Protein AF-D3ADV3-F1 (afdb_monomer)

InterPro domains:
  IPR018337 Cell wall/choline-binding repeat [PF01473] (190-210)
  IPR018337 Cell wall/choline-binding repeat [PF19127] (141-171)

Sequence (241 aa):
IYTTEQDSAGDEAAVKGRLFEAIEAIPGFGDTGVIVGELKITTFVPASEGTSDRPDGMDGSFAFTLLLSKGNSKGGAGGAGTIRARGYSYIPGGRPSGSNDGEDYGSNAVNPDILHGTWERTETGIWKFRQTGGAYAVSRWGMVDGLWYYFDGEGRMLTGWQYINQQWYYLCTEEDTKTKIGLKEGAMATGWHFDSAYQAWFYLGTDGAMAIGQREIDGKRYYFNPESDGTKGALQKEEIL

Structure (mmCIF, N/CA/C/O backbone):
data_AF-D3ADV3-F1
#
_entry.id   AF-D3ADV3-F1
#
loop_
_atom_site.group_PDB
_atom_site.id
_atom_site.type_symbol
_atom_site.label_atom_id
_atom_site.label_alt_id
_atom_site.label_comp_id
_atom_site.label_asym_id
_atom_site.label_entity_id
_atom_site.label_seq_id
_atom_site.pdbx_PDB_ins_code
_atom_site.Cartn_x
_atom_site.Cartn_y
_atom_site.Cartn_z
_atom_site.occupancy
_atom_site.B_iso_or_equiv
_atom_site.auth_seq_id
_atom_site.auth_comp_id
_atom_site.auth_asym_id
_atom_site.auth_atom_id
_atom_site.pdbx_PDB_model_num
ATOM 1 N N . ILE A 1 1 ? -13.260 1.705 32.635 1.00 57.25 1 ILE A N 1
ATOM 2 C CA . ILE A 1 1 ? -13.231 2.385 31.320 1.00 57.25 1 ILE A CA 1
ATOM 3 C C . ILE A 1 1 ? -13.699 1.347 30.320 1.00 57.25 1 ILE A C 1
ATOM 5 O O . ILE A 1 1 ? -13.116 0.271 30.303 1.00 57.25 1 ILE A O 1
ATOM 9 N N . TYR A 1 2 ? -14.807 1.597 29.625 1.00 74.56 2 TYR A N 1
ATOM 10 C CA . TYR A 1 2 ? -15.338 0.645 28.645 1.00 74.56 2 TYR A CA 1
ATOM 11 C C . TYR A 1 2 ? -14.504 0.720 27.368 1.00 74.56 2 TYR A C 1
ATOM 13 O O . TYR A 1 2 ? -14.065 1.806 26.990 1.00 74.56 2 TYR A O 1
ATOM 21 N N . THR A 1 3 ? -14.273 -0.405 26.701 1.00 74.38 3 THR A N 1
ATOM 22 C CA . THR A 1 3 ? -13.604 -0.398 25.399 1.00 74.38 3 THR A CA 1
ATOM 23 C C . THR A 1 3 ? -14.312 -1.338 24.446 1.00 74.38 3 THR A C 1
ATOM 25 O O . THR A 1 3 ? -14.706 -2.433 24.843 1.00 74.38 3 THR A O 1
ATOM 28 N N . THR A 1 4 ? -14.517 -0.891 23.211 1.00 77.44 4 THR A N 1
ATOM 29 C CA . THR A 1 4 ? -15.208 -1.661 22.176 1.00 77.44 4 THR A CA 1
ATOM 30 C C . THR A 1 4 ? -14.605 -1.379 20.803 1.00 77.44 4 THR A C 1
ATOM 32 O O . THR A 1 4 ? -13.996 -0.331 20.618 1.00 77.44 4 THR A O 1
ATOM 35 N N . GLU A 1 5 ? -14.764 -2.305 19.864 1.00 78.31 5 GLU A N 1
ATOM 36 C CA . GLU A 1 5 ? -14.230 -2.185 18.503 1.00 78.31 5 GLU A CA 1
ATOM 37 C C . GLU A 1 5 ? -15.181 -1.383 17.600 1.00 78.31 5 GLU A C 1
ATOM 39 O O . GLU A 1 5 ? -16.406 -1.491 17.732 1.00 78.31 5 GLU A O 1
ATOM 44 N N . GLN A 1 6 ? -14.623 -0.607 16.666 1.00 74.62 6 GLN A N 1
ATOM 45 C CA . GLN A 1 6 ? -15.352 0.257 15.724 1.00 74.62 6 GLN A CA 1
ATOM 46 C C . GLN A 1 6 ? -16.518 -0.446 15.008 1.00 74.62 6 GLN A C 1
ATOM 48 O O . GLN A 1 6 ? -17.605 0.122 14.919 1.00 74.62 6 GLN A O 1
ATOM 53 N N . ASP A 1 7 ? -16.341 -1.698 14.579 1.00 69.94 7 ASP A N 1
ATOM 54 C CA . ASP A 1 7 ? -17.340 -2.504 13.841 1.00 69.94 7 ASP A CA 1
ATOM 55 C C . ASP A 1 7 ? -18.640 -2.699 14.599 1.00 69.94 7 ASP A C 1
ATOM 57 O O . ASP A 1 7 ? -19.700 -2.955 14.035 1.00 69.94 7 ASP A O 1
ATOM 61 N N . SER A 1 8 ? -18.535 -2.605 15.913 1.00 70.81 8 SER A N 1
ATOM 62 C CA . SER A 1 8 ? -19.630 -2.821 16.827 1.00 70.81 8 SER A CA 1
ATOM 63 C C . SER A 1 8 ? -20.176 -1.538 17.446 1.00 70.81 8 SER A C 1
ATOM 65 O O . SER A 1 8 ? -21.064 -1.598 18.295 1.00 70.81 8 SER A O 1
ATOM 67 N N . ALA A 1 9 ? -19.602 -0.393 17.083 1.00 78.88 9 ALA A N 1
ATOM 68 C CA . ALA A 1 9 ? -19.854 0.906 17.689 1.00 78.88 9 ALA A CA 1
ATOM 69 C C . ALA A 1 9 ? -19.748 2.031 16.646 1.00 78.88 9 ALA A C 1
ATOM 71 O O . ALA A 1 9 ? -19.213 3.104 16.924 1.00 78.88 9 ALA A O 1
ATOM 72 N N . GLY A 1 10 ? -20.256 1.771 15.436 1.00 76.31 10 GLY A N 1
ATOM 73 C CA . GLY A 1 10 ? -20.229 2.723 14.322 1.00 76.31 10 GLY A CA 1
ATOM 74 C C . GLY A 1 10 ? -21.135 3.943 14.520 1.00 76.31 10 GLY A C 1
ATOM 75 O O . GLY A 1 10 ? -20.921 4.972 13.885 1.00 76.31 10 GLY A O 1
ATOM 76 N N . ASP A 1 11 ? -22.114 3.853 15.423 1.00 87.69 11 ASP A N 1
ATOM 77 C CA . ASP A 1 11 ? -23.029 4.937 15.770 1.00 87.69 11 ASP A CA 1
ATOM 78 C C . ASP A 1 11 ? -23.477 4.878 17.246 1.00 87.69 11 ASP A C 1
ATOM 80 O O . ASP A 1 11 ? -23.185 3.932 17.988 1.00 87.69 11 ASP A O 1
ATOM 84 N N . GLU A 1 12 ? -24.202 5.912 17.688 1.00 90.50 12 GLU A N 1
ATOM 85 C CA . GLU A 1 12 ? -24.721 6.005 19.058 1.00 90.50 12 GLU A CA 1
ATOM 86 C C . GLU A 1 12 ? -25.683 4.865 19.422 1.00 90.50 12 GLU A C 1
ATOM 88 O O . GLU A 1 12 ? -25.737 4.453 20.585 1.00 90.50 12 GLU A O 1
ATOM 93 N N . ALA A 1 13 ? -26.453 4.352 18.457 1.00 88.81 13 ALA A N 1
ATOM 94 C CA . ALA A 1 13 ? -27.432 3.299 18.698 1.00 88.81 13 ALA A CA 1
ATOM 95 C C . ALA A 1 13 ? -26.738 1.961 18.984 1.00 88.81 13 ALA A C 1
ATOM 97 O O . ALA A 1 13 ? -27.129 1.257 19.918 1.00 88.81 13 ALA A O 1
ATOM 98 N N . ALA A 1 14 ? -25.666 1.655 18.253 1.00 85.88 14 ALA A N 1
ATOM 99 C CA . ALA A 1 14 ? -24.823 0.486 18.466 1.00 85.88 14 ALA A CA 1
ATOM 100 C C . ALA A 1 14 ? -24.134 0.529 19.841 1.00 85.88 14 ALA A C 1
ATOM 102 O O . ALA A 1 14 ? -24.209 -0.438 20.606 1.00 85.88 14 ALA A O 1
ATOM 103 N N . VAL A 1 15 ? -23.553 1.678 20.218 1.00 89.06 15 VAL A N 1
ATOM 104 C CA . VAL A 1 15 ? -22.964 1.875 21.559 1.00 89.06 15 VAL A CA 1
ATOM 105 C C . VAL A 1 15 ? -24.019 1.704 22.653 1.00 89.06 15 VAL A C 1
ATOM 107 O O . VAL A 1 15 ? -23.774 1.045 23.665 1.00 89.06 15 VAL A O 1
ATOM 110 N N . LYS A 1 16 ? -25.213 2.268 22.453 1.00 90.44 16 LYS A N 1
ATOM 111 C CA . LYS A 1 16 ? -26.332 2.144 23.390 1.00 90.44 16 LYS A CA 1
ATOM 112 C C . LYS A 1 16 ? -26.768 0.689 23.569 1.00 90.44 16 LYS A C 1
ATOM 114 O O . LYS A 1 16 ? -26.916 0.261 24.711 1.00 90.44 16 LYS A O 1
ATOM 119 N N . GLY A 1 17 ? -26.932 -0.066 22.482 1.00 88.38 17 GLY A N 1
ATOM 120 C CA . GLY A 1 17 ? -27.277 -1.492 22.524 1.00 88.38 17 GLY A CA 1
ATOM 121 C C . GLY A 1 17 ? -26.254 -2.311 23.312 1.00 88.38 17 GLY A C 1
ATOM 122 O O . GLY A 1 17 ? -26.619 -3.024 24.242 1.00 88.38 17 GLY A O 1
ATOM 123 N N . ARG A 1 18 ? -24.963 -2.102 23.039 1.00 86.38 18 ARG A N 1
ATOM 124 C CA . ARG A 1 18 ? -23.854 -2.748 23.760 1.00 86.38 18 ARG A CA 1
ATOM 125 C C . ARG A 1 18 ? -23.851 -2.462 25.257 1.00 86.38 18 ARG A C 1
ATOM 127 O O . ARG A 1 18 ? -23.584 -3.355 26.055 1.00 86.38 18 ARG A O 1
ATOM 134 N N . LEU A 1 19 ? -24.124 -1.219 25.653 1.00 88.62 19 LEU A N 1
ATOM 135 C CA . LEU A 1 19 ? -24.207 -0.863 27.070 1.00 88.62 19 LEU A CA 1
ATOM 136 C C . LEU A 1 19 ? -25.375 -1.575 27.759 1.00 88.62 19 LEU A C 1
ATOM 138 O O . LEU A 1 19 ? -25.212 -2.011 28.894 1.00 88.62 19 LEU A O 1
ATOM 142 N N . PHE A 1 20 ? -26.517 -1.733 27.084 1.00 86.88 20 PHE A N 1
ATOM 143 C CA . PHE A 1 20 ? -27.629 -2.526 27.613 1.00 86.88 20 PHE A CA 1
ATOM 144 C C . PHE A 1 20 ? -27.257 -4.000 27.774 1.00 86.88 20 PHE A C 1
ATOM 146 O O . PHE A 1 20 ? -27.420 -4.526 28.872 1.00 86.88 20 PHE A O 1
ATOM 153 N N . GLU A 1 21 ? -26.679 -4.631 26.748 1.00 85.50 21 GLU A N 1
ATOM 154 C CA . GLU A 1 21 ? -26.195 -6.019 26.827 1.00 85.50 21 GLU A CA 1
ATOM 155 C C . GLU A 1 21 ? -25.208 -6.204 27.988 1.00 85.50 21 GLU A C 1
ATOM 157 O O . GLU A 1 21 ? -25.315 -7.150 28.766 1.00 85.50 21 GLU A O 1
ATOM 162 N N . ALA A 1 22 ? -24.271 -5.266 28.154 1.00 85.06 22 ALA A N 1
ATOM 163 C CA . ALA A 1 22 ? -23.294 -5.305 29.234 1.00 85.06 22 ALA A CA 1
ATOM 164 C C . ALA A 1 22 ? -23.941 -5.187 30.622 1.00 85.06 22 ALA A C 1
ATOM 166 O O . ALA A 1 22 ? -23.471 -5.833 31.555 1.00 85.06 22 ALA A O 1
ATOM 167 N N . ILE A 1 23 ? -24.999 -4.381 30.771 1.00 82.62 23 ILE A N 1
ATOM 168 C CA . ILE A 1 23 ? -25.751 -4.241 32.028 1.00 82.62 23 ILE A CA 1
ATOM 169 C C . ILE A 1 23 ? -26.543 -5.518 32.327 1.00 82.62 23 ILE A C 1
ATOM 171 O O . ILE A 1 23 ? -26.513 -6.000 33.458 1.00 82.62 23 ILE A O 1
ATOM 175 N N . GLU A 1 24 ? -27.225 -6.079 31.329 1.00 81.00 24 GLU A N 1
ATOM 176 C CA . GLU A 1 24 ? -28.003 -7.317 31.472 1.00 81.00 24 GLU A CA 1
ATOM 177 C C . GLU A 1 24 ? -27.118 -8.527 31.788 1.00 81.00 24 GLU A C 1
ATOM 179 O O . GLU A 1 24 ? -27.533 -9.424 32.521 1.00 81.00 24 GLU A O 1
ATOM 184 N N . ALA A 1 25 ? -25.874 -8.525 31.306 1.00 83.94 25 ALA A N 1
ATOM 185 C CA . ALA A 1 25 ? -24.892 -9.564 31.589 1.00 83.94 25 ALA A CA 1
ATOM 186 C C . ALA A 1 25 ? -24.296 -9.501 33.009 1.00 83.94 25 ALA A C 1
ATOM 188 O O . ALA A 1 25 ? -23.574 -10.422 33.395 1.00 83.94 25 ALA A O 1
ATOM 189 N N . ILE A 1 26 ? -24.560 -8.449 33.800 1.00 81.06 26 ILE A N 1
ATOM 190 C CA . ILE A 1 26 ? -24.044 -8.341 35.173 1.00 81.06 26 ILE A CA 1
ATOM 191 C C . ILE A 1 26 ? -24.689 -9.440 36.038 1.00 81.06 26 ILE A C 1
ATOM 193 O O . ILE A 1 26 ? -25.908 -9.419 36.251 1.00 81.06 26 ILE A O 1
ATOM 197 N N . PRO A 1 27 ? -23.901 -10.379 36.602 1.00 82.75 27 PRO A N 1
ATOM 198 C CA . PRO A 1 27 ? -24.451 -11.472 37.394 1.00 82.75 27 PRO A CA 1
ATOM 199 C C . PRO A 1 27 ? -25.283 -10.966 38.576 1.00 82.75 27 PRO A C 1
ATOM 201 O O . PRO A 1 27 ? -24.826 -10.142 39.370 1.00 82.75 27 PRO A O 1
ATOM 204 N N . GLY A 1 28 ? -26.512 -11.471 38.692 1.00 77.56 28 GLY A N 1
ATOM 205 C CA . GLY A 1 28 ? -27.443 -11.115 39.763 1.00 77.56 28 GLY A CA 1
ATOM 206 C C . GLY A 1 28 ? -28.107 -9.742 39.618 1.00 77.56 28 GLY A C 1
ATOM 207 O O . GLY A 1 28 ? -28.864 -9.353 40.504 1.00 77.56 28 GLY A O 1
ATOM 208 N N . PHE A 1 29 ? -27.879 -8.997 38.530 1.00 79.19 29 PHE A N 1
ATOM 209 C CA . PHE A 1 29 ? -28.488 -7.677 38.344 1.00 79.19 29 PHE A CA 1
ATOM 210 C C . PHE A 1 29 ? -30.025 -7.746 38.327 1.00 79.19 29 PHE A C 1
ATOM 212 O O . PHE A 1 29 ? -30.678 -7.025 39.086 1.00 79.19 29 PHE A O 1
ATOM 219 N N . GLY A 1 30 ? -30.602 -8.681 37.564 1.00 70.94 30 GLY A N 1
ATOM 220 C CA . GLY A 1 30 ? -32.055 -8.892 37.490 1.00 70.94 30 GLY A CA 1
ATOM 221 C C . GLY A 1 30 ? -32.701 -9.355 38.804 1.00 70.94 30 GLY A C 1
ATOM 222 O O . GLY A 1 30 ? -33.848 -9.012 39.084 1.00 70.94 30 GLY A O 1
ATOM 223 N N . ASP A 1 31 ? -31.946 -10.043 39.662 1.00 76.88 31 ASP A N 1
ATOM 224 C CA . ASP A 1 31 ? -32.455 -10.618 40.916 1.00 76.88 31 ASP A CA 1
ATOM 225 C C . ASP A 1 31 ? -32.556 -9.585 42.054 1.00 76.88 31 ASP A C 1
ATOM 227 O O . ASP A 1 31 ? -33.178 -9.824 43.090 1.00 76.88 31 ASP A O 1
ATOM 231 N N . THR A 1 32 ? -31.962 -8.399 41.880 1.00 73.00 32 THR A N 1
ATOM 232 C CA . THR A 1 32 ? -31.895 -7.361 42.925 1.00 73.00 32 THR A CA 1
ATOM 233 C C . THR A 1 32 ? -33.120 -6.445 42.991 1.00 73.00 32 THR A C 1
ATOM 235 O O . THR A 1 32 ? -33.197 -5.602 43.899 1.00 73.00 32 THR A O 1
ATOM 238 N N . GLY A 1 33 ? -34.065 -6.576 42.052 1.00 81.12 33 GLY A N 1
ATOM 239 C CA . GLY A 1 33 ? -35.215 -5.676 41.898 1.00 81.12 33 GLY A CA 1
ATOM 240 C C . GLY A 1 33 ? -34.840 -4.268 41.413 1.00 81.12 33 GLY A C 1
ATOM 241 O O . GLY A 1 33 ? -35.602 -3.324 41.629 1.00 81.12 33 GLY A O 1
ATOM 242 N N . VAL A 1 34 ? -33.650 -4.112 40.823 1.00 85.12 34 VAL A N 1
ATOM 243 C CA . VAL A 1 34 ? -33.192 -2.876 40.178 1.00 85.12 34 VAL A CA 1
ATOM 244 C C . VAL A 1 34 ? -33.668 -2.868 38.726 1.00 85.12 34 VAL A C 1
ATOM 246 O O . VAL A 1 34 ? -33.481 -3.837 38.000 1.00 85.12 34 VAL A O 1
ATOM 249 N N . ILE A 1 35 ? -34.271 -1.761 38.298 1.00 85.25 35 ILE A N 1
ATOM 250 C CA . ILE A 1 35 ? -34.759 -1.554 36.933 1.00 85.25 35 ILE A CA 1
ATOM 251 C C . ILE A 1 35 ? -33.856 -0.539 36.235 1.00 85.25 35 ILE A C 1
ATOM 253 O O . ILE A 1 35 ? -33.624 0.559 36.760 1.00 85.25 35 ILE A O 1
ATOM 257 N N . VAL A 1 36 ? -33.389 -0.903 35.039 1.00 85.75 36 VAL A N 1
ATOM 258 C CA . VAL A 1 36 ? -32.693 0.001 34.119 1.00 85.75 36 VAL A CA 1
ATOM 259 C C . VAL A 1 36 ? -33.711 0.976 33.539 1.00 85.75 36 VAL A C 1
ATOM 261 O O . VAL A 1 36 ? -34.681 0.578 32.901 1.00 85.75 36 VAL A O 1
ATOM 264 N N . GLY A 1 37 ? -33.518 2.258 33.817 1.00 86.12 37 GLY A N 1
ATOM 265 C CA . GLY A 1 37 ? -34.312 3.338 33.259 1.00 86.12 37 GLY A CA 1
ATOM 266 C C . GLY A 1 37 ? -33.692 3.877 31.974 1.00 86.12 37 GLY A C 1
ATOM 267 O O . GLY A 1 37 ? -33.227 3.145 31.105 1.00 86.12 37 GLY A O 1
ATOM 268 N N . GLU A 1 38 ? -33.693 5.199 31.847 1.00 90.19 38 GLU A N 1
ATOM 269 C CA . GLU A 1 38 ? -33.169 5.865 30.662 1.00 90.19 38 GLU A CA 1
ATOM 270 C C . GLU A 1 38 ? -31.634 5.780 30.594 1.00 90.19 38 GLU A C 1
ATOM 272 O O . GLU A 1 38 ? -30.943 6.204 31.523 1.00 90.19 38 GLU A O 1
ATOM 277 N N . LEU A 1 39 ? -31.114 5.278 29.469 1.00 92.25 39 LEU A N 1
ATOM 278 C CA . LEU A 1 39 ? -29.700 5.360 29.098 1.00 92.25 39 LEU A CA 1
ATOM 279 C C . LEU A 1 39 ? -29.514 6.392 27.975 1.00 92.25 39 LEU A C 1
ATOM 281 O O . LEU A 1 39 ? -30.128 6.272 26.905 1.00 92.25 39 LEU A O 1
ATOM 285 N N . LYS A 1 40 ? -28.660 7.394 28.214 1.00 93.50 40 LYS A N 1
ATOM 286 C CA . LYS A 1 40 ? -28.303 8.446 27.247 1.00 93.50 40 LYS A CA 1
ATOM 287 C C . LYS A 1 40 ? -26.817 8.438 26.957 1.00 93.50 40 LYS A C 1
ATOM 289 O O . LYS A 1 40 ? -26.019 8.516 27.890 1.00 93.50 40 LYS A O 1
ATOM 294 N N . ILE A 1 41 ? -26.474 8.456 25.675 1.00 94.38 41 ILE A N 1
ATOM 295 C CA . ILE A 1 41 ? -25.149 8.859 25.216 1.00 94.38 41 ILE A CA 1
ATOM 296 C C . ILE A 1 41 ? -25.097 10.387 25.295 1.00 94.38 41 ILE A C 1
ATOM 298 O O . ILE A 1 41 ? -25.970 11.072 24.772 1.00 94.38 41 ILE A O 1
ATOM 302 N N . THR A 1 42 ? -24.139 10.922 26.046 1.00 94.62 42 THR A N 1
ATOM 303 C CA . THR A 1 42 ? -23.976 12.369 26.272 1.00 94.62 42 THR A CA 1
ATOM 304 C C . THR A 1 42 ? -22.877 12.965 25.404 1.00 94.62 42 THR A C 1
ATOM 306 O O . THR A 1 42 ? -22.825 14.175 25.202 1.00 94.62 42 THR A O 1
ATOM 309 N N . THR A 1 43 ? -21.968 12.125 24.918 1.00 94.12 43 THR A N 1
ATOM 310 C CA . THR A 1 43 ? -20.916 12.491 23.972 1.00 94.12 43 THR A CA 1
ATOM 311 C C . THR A 1 43 ? -20.630 11.281 23.106 1.00 94.12 43 THR A C 1
ATOM 313 O O . THR A 1 43 ? -20.524 10.176 23.639 1.00 94.12 43 THR A O 1
ATOM 316 N N . PHE A 1 44 ? -20.477 11.501 21.805 1.00 94.56 44 PHE A N 1
ATOM 317 C CA . PHE A 1 44 ? -20.078 10.480 20.852 1.00 94.56 44 PHE A CA 1
ATOM 318 C C . PHE A 1 44 ? -19.114 11.083 19.833 1.00 94.56 44 PHE A C 1
ATOM 320 O O . PHE A 1 44 ? -19.416 12.080 19.181 1.00 94.56 44 PHE A O 1
ATOM 327 N N . VAL A 1 45 ? -17.941 10.473 19.727 1.00 91.81 45 VAL A N 1
ATOM 328 C CA . VAL A 1 45 ? -16.945 10.741 18.696 1.00 91.81 45 VAL A CA 1
ATOM 329 C C . VAL A 1 45 ? -16.685 9.403 18.008 1.00 91.81 45 VAL A C 1
ATOM 331 O O . VAL A 1 45 ? -16.191 8.492 18.679 1.00 91.81 45 VAL A O 1
ATOM 334 N N . PRO A 1 46 ? -17.029 9.242 16.719 1.00 86.94 46 PRO A N 1
ATOM 335 C CA . PRO A 1 46 ? -16.818 7.981 16.023 1.00 86.94 46 PRO A CA 1
ATOM 336 C C . PRO A 1 46 ? -15.324 7.689 15.880 1.00 86.94 46 PRO A C 1
ATOM 338 O O . PRO A 1 46 ? -14.515 8.605 15.718 1.00 86.94 46 PRO A O 1
ATOM 341 N N . ALA A 1 47 ? -14.966 6.406 15.908 1.00 84.88 47 ALA A N 1
ATOM 342 C CA . ALA A 1 47 ? -13.634 5.995 15.493 1.00 84.88 47 ALA A CA 1
ATOM 343 C C . ALA A 1 47 ? -13.503 6.126 13.969 1.00 84.88 47 ALA A C 1
ATOM 345 O O . ALA A 1 47 ? -14.468 5.890 13.236 1.00 84.88 47 ALA A O 1
ATOM 346 N N . SER A 1 48 ? -12.317 6.499 13.495 1.00 79.50 48 SER A N 1
ATOM 347 C CA . SER A 1 48 ? -11.978 6.490 12.069 1.00 79.50 48 SER A CA 1
ATOM 348 C C . SER A 1 48 ? -11.036 5.334 11.792 1.00 79.50 48 SER A C 1
ATOM 350 O O . SER A 1 48 ? -10.052 5.164 12.509 1.00 79.50 48 SER A O 1
ATOM 352 N N . GLU A 1 49 ? -11.344 4.557 10.758 1.00 75.12 49 GLU A N 1
ATOM 353 C CA . GLU A 1 49 ? -10.493 3.449 10.331 1.00 75.12 49 GLU A CA 1
ATOM 354 C C . GLU A 1 49 ? -9.117 3.971 9.907 1.00 75.12 49 GLU A C 1
ATOM 356 O O . GLU A 1 49 ? -8.981 5.110 9.447 1.00 75.12 49 GLU A O 1
ATOM 361 N N . GLY A 1 50 ? -8.097 3.143 10.106 1.00 65.75 50 GLY A N 1
ATOM 362 C CA . GLY A 1 50 ? -6.752 3.424 9.656 1.00 65.75 50 GLY A CA 1
ATOM 363 C C . GLY A 1 50 ? -6.716 3.680 8.161 1.00 65.75 50 GLY A C 1
ATOM 364 O O . GLY A 1 50 ? -7.445 3.076 7.380 1.00 65.75 50 GLY A O 1
ATOM 365 N N . THR A 1 51 ? -5.840 4.585 7.770 1.00 52.94 51 THR A N 1
ATOM 366 C CA . THR A 1 51 ? -5.542 4.910 6.379 1.00 52.94 51 THR A CA 1
ATOM 367 C C . THR A 1 51 ? -4.060 4.666 6.120 1.00 52.94 51 THR A C 1
ATOM 369 O O . THR A 1 51 ? -3.283 4.455 7.053 1.00 52.94 51 THR A O 1
ATOM 372 N N . SER A 1 52 ? -3.631 4.720 4.858 1.00 44.47 52 SER A N 1
ATOM 373 C CA . SER A 1 52 ? -2.210 4.577 4.512 1.00 44.47 52 SER A CA 1
ATOM 374 C C . SER A 1 52 ? -1.314 5.639 5.169 1.00 44.47 52 SER A C 1
ATOM 376 O O . SER A 1 52 ? -0.138 5.392 5.403 1.00 44.47 52 SER A O 1
ATOM 378 N N . ASP A 1 53 ? -1.855 6.823 5.463 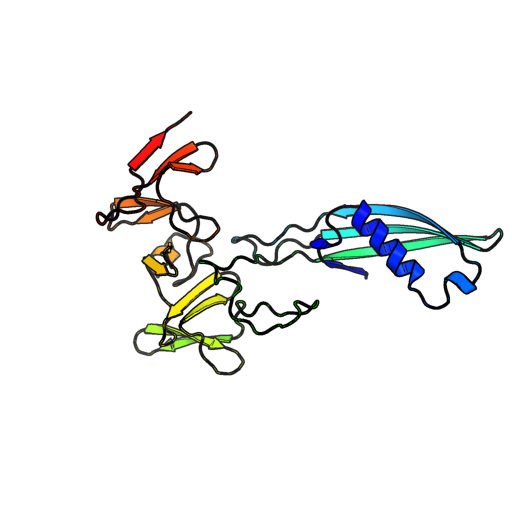1.00 41.69 53 ASP A N 1
ATOM 379 C CA . ASP A 1 53 ? -1.182 7.934 6.147 1.00 41.69 53 ASP A CA 1
ATOM 380 C C . ASP A 1 53 ? -1.379 7.925 7.674 1.00 41.69 53 ASP A C 1
ATOM 382 O O . ASP A 1 53 ? -0.627 8.581 8.398 1.00 41.69 53 ASP A O 1
ATOM 386 N N . ARG A 1 54 ? -2.350 7.155 8.185 1.00 50.62 54 ARG A N 1
ATOM 387 C CA . ARG A 1 54 ? -2.597 6.965 9.620 1.00 50.62 54 ARG A CA 1
ATOM 388 C C . ARG A 1 54 ? -3.001 5.513 9.927 1.00 50.62 54 ARG A C 1
ATOM 390 O O . ARG A 1 54 ? -4.184 5.237 10.123 1.00 50.62 54 ARG A O 1
ATOM 397 N N . PRO A 1 55 ? -2.032 4.586 10.007 1.00 52.41 55 PRO A N 1
ATOM 398 C CA . PRO A 1 55 ? -2.294 3.142 10.004 1.00 52.41 55 PRO A CA 1
ATOM 399 C C . PRO A 1 55 ? -3.058 2.625 11.224 1.00 52.41 55 PRO A C 1
ATOM 401 O O . PRO A 1 55 ? -3.831 1.682 11.092 1.00 52.41 55 PRO A O 1
ATOM 404 N N . ASP A 1 56 ? -2.911 3.272 12.382 1.00 59.62 56 ASP A N 1
ATOM 405 C CA . ASP A 1 56 ? -3.640 2.920 13.612 1.00 59.62 56 ASP A CA 1
ATOM 406 C C . ASP A 1 56 ? -5.068 3.497 13.655 1.00 59.62 56 ASP A C 1
ATOM 408 O O . ASP A 1 56 ? -5.818 3.247 14.595 1.00 59.62 56 ASP A O 1
ATOM 412 N N . GLY A 1 57 ? -5.451 4.310 12.664 1.00 76.19 57 GLY A N 1
ATOM 413 C CA . GLY A 1 57 ? -6.717 5.036 12.669 1.00 76.19 57 GLY A CA 1
ATOM 414 C C . GLY A 1 57 ? -6.810 6.096 13.767 1.00 76.19 57 GLY A C 1
ATOM 415 O O . GLY A 1 57 ? -5.810 6.613 14.285 1.00 76.19 57 GLY A O 1
ATOM 416 N N . MET A 1 58 ? -8.039 6.497 14.076 1.00 81.12 58 MET A N 1
ATOM 417 C CA . MET A 1 58 ? -8.367 7.386 15.190 1.00 81.12 58 MET A CA 1
ATOM 418 C C . MET A 1 58 ? -9.373 6.722 16.101 1.00 81.12 58 MET A C 1
ATOM 420 O O . MET A 1 58 ? -10.529 6.567 15.711 1.00 81.12 58 MET A O 1
ATOM 424 N N . ASP A 1 59 ? -8.957 6.408 17.324 1.00 87.19 59 ASP A N 1
ATOM 425 C CA . ASP A 1 59 ? -9.883 5.970 18.357 1.00 87.19 59 ASP A CA 1
ATOM 426 C C . ASP A 1 59 ? -10.996 7.002 18.563 1.00 87.19 59 ASP A C 1
ATOM 428 O O . ASP A 1 59 ? -10.767 8.209 18.692 1.00 87.19 59 ASP A O 1
ATOM 432 N N . GLY A 1 60 ? -12.218 6.492 18.612 1.00 89.06 60 GLY A N 1
ATOM 433 C CA . GLY A 1 60 ? -13.397 7.229 19.010 1.00 89.06 60 GLY A CA 1
ATOM 434 C C . GLY A 1 60 ? -13.570 7.221 20.525 1.00 89.06 60 GLY A C 1
ATOM 435 O O . GLY A 1 60 ? -12.871 6.538 21.280 1.00 89.06 60 GLY A O 1
ATOM 436 N N . SER A 1 61 ? -14.562 7.960 20.997 1.00 93.62 61 SER A N 1
ATOM 437 C CA . SER A 1 61 ? -14.908 7.995 22.414 1.00 93.62 61 SER A CA 1
ATOM 438 C C . SER A 1 61 ? -16.399 8.185 22.612 1.00 93.62 61 SER A C 1
ATOM 440 O O . SER A 1 61 ? -17.096 8.745 21.767 1.00 93.62 61 SER A O 1
ATOM 442 N N . PHE A 1 62 ? -16.893 7.733 23.757 1.00 93.94 62 PHE A N 1
ATOM 443 C CA . PHE A 1 62 ? -18.254 8.021 24.172 1.00 93.94 62 PHE A CA 1
ATOM 444 C C . PHE A 1 62 ? -18.340 8.254 25.677 1.00 93.94 62 PHE A C 1
ATOM 446 O O . PHE A 1 62 ? -17.543 7.737 26.464 1.00 93.94 62 PHE A O 1
ATOM 453 N N . ALA A 1 63 ? -19.355 9.009 26.080 1.00 93.81 63 ALA A N 1
ATOM 454 C CA . ALA A 1 63 ? -19.763 9.166 27.468 1.00 93.81 63 ALA A CA 1
ATOM 455 C C . ALA A 1 63 ? -21.261 8.898 27.589 1.00 93.81 63 ALA A C 1
ATOM 457 O O . ALA A 1 63 ? -22.021 9.163 26.655 1.00 93.81 63 ALA A O 1
ATOM 458 N N . PHE A 1 64 ? -21.689 8.366 28.731 1.00 94.25 64 PHE A N 1
ATOM 459 C CA . PHE A 1 64 ? -23.087 8.033 28.955 1.00 94.25 64 PHE A CA 1
ATOM 460 C C . PHE A 1 64 ? -23.541 8.282 30.390 1.00 94.25 64 PHE A C 1
ATOM 462 O O . PHE A 1 64 ? -22.755 8.291 31.342 1.00 94.25 64 PHE A O 1
ATOM 469 N N . THR A 1 65 ? -24.855 8.423 30.527 1.00 94.31 65 THR A N 1
ATOM 470 C CA . THR A 1 65 ? -25.575 8.425 31.800 1.00 94.31 65 THR A CA 1
ATOM 471 C C . THR A 1 65 ? -26.647 7.350 31.785 1.00 94.31 65 THR A C 1
ATOM 473 O O . THR A 1 65 ? -27.198 7.013 30.735 1.00 94.31 65 THR A O 1
ATOM 476 N N . LEU A 1 66 ? -26.930 6.813 32.963 1.00 91.69 66 LEU A N 1
ATOM 477 C CA . LEU A 1 66 ? -27.906 5.769 33.187 1.00 91.69 66 LEU A CA 1
ATOM 478 C C . LEU A 1 66 ? -28.733 6.095 34.423 1.00 91.69 66 LEU A C 1
ATOM 480 O O . LEU A 1 66 ? -28.186 6.337 35.498 1.00 91.69 66 LEU A O 1
ATOM 484 N N . LEU A 1 67 ? -30.051 6.050 34.284 1.00 91.75 67 LEU A N 1
ATOM 485 C CA . LEU A 1 67 ? -30.968 6.102 35.413 1.00 91.75 67 LEU A CA 1
ATOM 486 C C . LEU A 1 67 ? -31.312 4.690 35.877 1.00 91.75 67 LEU A C 1
ATOM 488 O O . LEU A 1 67 ? -31.595 3.810 35.072 1.00 91.75 67 LEU A O 1
ATOM 492 N N . LEU A 1 68 ? -31.323 4.495 37.189 1.00 88.75 68 LEU A N 1
ATOM 493 C CA . LEU A 1 68 ? -31.679 3.248 37.851 1.00 88.75 68 LEU A CA 1
ATOM 494 C C . LEU A 1 68 ? -32.806 3.505 38.845 1.00 88.75 68 LEU A C 1
ATOM 496 O O . LEU A 1 68 ? -32.903 4.581 39.444 1.00 88.75 68 LEU A O 1
ATOM 500 N N . SER A 1 69 ? -33.647 2.501 39.063 1.00 88.88 69 SER A N 1
ATOM 501 C CA . SER A 1 69 ? -34.667 2.556 40.110 1.00 88.88 69 SER A CA 1
ATOM 502 C C . SER A 1 69 ? -34.788 1.238 40.860 1.00 88.88 69 SER A C 1
ATOM 504 O O . SER A 1 69 ? -34.536 0.177 40.301 1.00 88.88 69 SER A O 1
ATOM 506 N N . LYS A 1 70 ? -35.159 1.309 42.139 1.00 88.94 70 LYS A N 1
ATOM 507 C CA . LYS A 1 70 ? -35.482 0.153 42.983 1.00 88.94 70 LYS A CA 1
ATOM 508 C C . LYS A 1 70 ? -36.625 0.544 43.911 1.00 88.94 70 LYS A C 1
ATOM 510 O O . LYS A 1 70 ? -36.442 1.342 44.831 1.00 88.94 70 LYS A O 1
ATOM 515 N N . GLY A 1 71 ? -37.823 0.030 43.639 1.00 86.81 71 GLY A N 1
ATOM 516 C CA . GLY A 1 71 ? -39.044 0.538 44.272 1.00 86.81 71 GLY A CA 1
ATOM 517 C C . GLY A 1 71 ? -39.207 2.046 44.026 1.00 86.81 71 GLY A C 1
ATOM 518 O O . GLY A 1 71 ? -39.122 2.499 42.888 1.00 86.81 71 GLY A O 1
ATOM 519 N N . ASN A 1 72 ? -39.386 2.832 45.093 1.00 88.50 72 ASN A N 1
ATOM 520 C CA . ASN A 1 72 ? -39.532 4.295 45.005 1.00 88.50 72 ASN A CA 1
ATOM 521 C C . ASN A 1 72 ? -38.199 5.065 44.973 1.00 88.50 72 ASN A C 1
ATOM 523 O O . ASN A 1 72 ? -38.202 6.290 44.836 1.00 88.50 72 ASN A O 1
ATOM 527 N N . SER A 1 73 ? -37.058 4.386 45.109 1.00 88.31 73 SER A N 1
ATOM 528 C CA . SER A 1 73 ? -35.741 5.025 45.080 1.00 88.31 73 SER A CA 1
ATOM 529 C C . SER A 1 73 ? -35.221 5.133 43.648 1.00 88.31 73 SER A C 1
ATOM 531 O O . SER A 1 73 ? -35.270 4.163 42.891 1.00 88.31 73 SER A O 1
ATOM 533 N N . LYS A 1 74 ? -34.686 6.306 43.292 1.00 89.62 74 LYS A N 1
ATOM 534 C CA . LYS A 1 74 ? -34.012 6.567 42.012 1.00 89.62 74 LYS A CA 1
ATOM 535 C C . LYS A 1 74 ? -32.534 6.855 42.251 1.00 89.62 74 LYS A C 1
ATOM 537 O O . LYS A 1 74 ? -32.188 7.534 43.215 1.00 89.62 74 LYS A O 1
ATOM 542 N N . GLY A 1 75 ? -31.686 6.359 41.362 1.00 86.88 75 GLY A N 1
ATOM 543 C CA . GLY A 1 75 ? -30.249 6.604 41.350 1.00 86.88 75 GLY A CA 1
ATOM 544 C C . GLY A 1 75 ? -29.754 6.834 39.928 1.00 86.88 75 GLY A C 1
ATOM 545 O O . GLY A 1 75 ? -30.447 6.514 38.964 1.00 86.88 75 GLY A O 1
ATOM 546 N N . GLY A 1 76 ? -28.564 7.411 39.800 1.00 87.94 76 GLY A N 1
ATOM 547 C CA . GLY A 1 76 ? -27.905 7.620 38.517 1.00 87.94 76 GLY A CA 1
ATOM 548 C C . GLY A 1 76 ? -26.509 7.016 38.528 1.00 87.94 76 GLY A C 1
ATOM 549 O O . GLY A 1 76 ? -25.821 7.059 39.546 1.00 87.94 76 GLY A O 1
ATOM 550 N N . ALA A 1 77 ? -26.099 6.473 37.393 1.00 85.94 77 ALA A N 1
ATOM 551 C CA . ALA A 1 77 ? -24.732 6.072 37.110 1.00 85.94 77 ALA A CA 1
ATOM 552 C C . ALA A 1 77 ? -24.278 6.731 35.805 1.00 85.94 77 ALA A C 1
ATOM 554 O O . ALA A 1 77 ? -25.089 7.182 34.997 1.00 85.94 77 ALA A O 1
ATOM 555 N N . GLY A 1 78 ? -22.973 6.797 35.593 1.00 89.06 78 GLY A N 1
ATOM 556 C CA . GLY A 1 78 ? -22.407 7.302 34.353 1.00 89.06 78 GLY A CA 1
ATOM 557 C C . GLY A 1 78 ? -21.025 6.727 34.125 1.00 89.06 78 GLY A C 1
ATOM 558 O O . GLY A 1 78 ? -20.393 6.202 35.045 1.00 89.06 78 GLY A O 1
ATOM 559 N N . GLY A 1 79 ? -20.570 6.810 32.886 1.00 90.56 79 GLY A N 1
ATOM 560 C CA . GLY A 1 79 ? -19.280 6.276 32.495 1.00 90.56 79 GLY A CA 1
ATOM 561 C C . GLY A 1 79 ? -18.811 6.835 31.166 1.00 90.56 79 GLY A C 1
ATOM 562 O O . GLY A 1 79 ? -19.553 7.498 30.444 1.00 90.56 79 GLY A O 1
ATOM 563 N N . ALA A 1 80 ? -17.556 6.541 30.858 1.00 91.81 80 ALA A N 1
ATOM 564 C CA . ALA A 1 80 ? -16.951 6.835 29.573 1.00 91.81 80 ALA A CA 1
ATOM 565 C C . ALA A 1 80 ? -16.248 5.590 29.028 1.00 91.81 80 ALA A C 1
ATOM 567 O O . ALA A 1 80 ? -15.845 4.689 29.785 1.00 91.81 80 ALA A O 1
ATOM 568 N N . GLY A 1 81 ? -16.108 5.557 27.710 1.00 89.19 81 GLY A N 1
ATOM 569 C CA . GLY A 1 81 ? -15.430 4.493 27.000 1.00 89.19 81 GLY A CA 1
ATOM 570 C C . GLY A 1 81 ? -14.734 4.965 25.734 1.00 89.19 81 GLY A C 1
ATOM 571 O O . GLY A 1 81 ? -14.960 6.070 25.238 1.00 89.19 81 GLY A O 1
ATOM 572 N N . THR A 1 82 ? -13.874 4.088 25.240 1.00 87.19 82 THR A N 1
ATOM 573 C CA . THR A 1 82 ? -13.099 4.256 24.012 1.00 87.19 82 THR A CA 1
ATOM 574 C C . THR A 1 82 ? -13.650 3.316 22.947 1.00 87.19 82 THR A C 1
ATOM 576 O O . THR A 1 82 ? -13.981 2.164 23.246 1.00 87.19 82 THR A O 1
ATOM 579 N N . ILE A 1 83 ? -13.741 3.804 21.714 1.00 86.19 83 ILE A N 1
ATOM 580 C CA . ILE A 1 83 ? -14.044 2.998 20.532 1.00 86.19 83 ILE A CA 1
ATOM 581 C C . ILE A 1 83 ? -12.718 2.813 19.806 1.00 86.19 83 ILE A C 1
ATOM 583 O O . ILE A 1 83 ? -12.181 3.783 19.280 1.00 86.19 83 ILE A O 1
ATOM 587 N N . ARG A 1 84 ? -12.165 1.604 19.821 1.00 80.50 84 ARG A N 1
ATOM 588 C CA . ARG A 1 84 ? -10.904 1.316 19.143 1.00 80.50 84 ARG A CA 1
ATOM 589 C C . ARG A 1 84 ? -11.105 1.375 17.642 1.00 80.50 84 ARG A C 1
ATOM 591 O O . ARG A 1 84 ? -12.016 0.727 17.121 1.00 80.50 84 ARG A O 1
ATOM 598 N N . ALA A 1 85 ? -10.282 2.174 16.974 1.00 72.62 85 ALA A N 1
ATOM 599 C CA . ALA A 1 85 ? -10.239 2.192 15.526 1.00 72.62 85 ALA A CA 1
ATOM 600 C C . ALA A 1 85 ? -9.761 0.845 14.992 1.00 72.62 85 ALA A C 1
ATOM 602 O O . ALA A 1 85 ? -8.861 0.215 15.553 1.00 72.62 85 ALA A O 1
ATOM 603 N N . ARG A 1 86 ? -10.328 0.431 13.859 1.00 70.19 86 ARG A N 1
ATOM 604 C CA . ARG A 1 86 ? -9.671 -0.586 13.047 1.00 70.19 86 ARG A CA 1
ATOM 605 C C . ARG A 1 86 ? -8.381 -0.005 12.493 1.00 70.19 86 ARG A C 1
ATOM 607 O O . ARG A 1 86 ? -8.397 1.079 11.915 1.00 70.19 86 ARG A O 1
ATOM 614 N N . GLY A 1 87 ? -7.285 -0.742 12.634 1.00 55.44 87 GLY A N 1
ATOM 615 C CA . GLY A 1 87 ? -6.073 -0.449 11.879 1.00 55.44 87 GLY A CA 1
ATOM 616 C C . GLY A 1 87 ? -6.309 -0.662 10.383 1.00 55.44 87 GLY A C 1
ATOM 617 O O . GLY A 1 87 ? -7.167 -1.456 9.992 1.00 55.44 87 GLY A O 1
ATOM 618 N N . TYR A 1 88 ? -5.550 0.038 9.546 1.00 46.88 88 TYR A N 1
ATOM 619 C CA . TYR A 1 88 ? -5.624 -0.090 8.094 1.00 46.88 88 TYR A CA 1
ATOM 620 C C . TYR A 1 88 ? -5.359 -1.549 7.688 1.00 46.88 88 TYR A C 1
ATOM 622 O O . TYR A 1 88 ? -4.243 -2.051 7.825 1.00 46.88 88 TYR A O 1
ATOM 630 N N . SER A 1 89 ? -6.394 -2.250 7.218 1.00 48.75 89 SER A N 1
ATOM 631 C CA . SER A 1 89 ? -6.314 -3.659 6.825 1.00 48.75 89 SER A CA 1
ATOM 632 C C . SER A 1 89 ? -6.478 -3.776 5.318 1.00 48.75 89 SER A C 1
ATOM 634 O O . SER A 1 89 ? -7.570 -4.011 4.802 1.00 48.75 89 SER A O 1
ATOM 636 N N . TYR A 1 90 ? -5.382 -3.581 4.590 1.00 51.19 90 TYR A N 1
ATOM 637 C CA . TYR A 1 90 ? -5.357 -3.865 3.163 1.00 51.19 90 TYR A CA 1
ATOM 638 C C . TYR A 1 90 ? -4.081 -4.601 2.767 1.00 51.19 90 TYR A C 1
ATOM 640 O O . TYR A 1 90 ? -2.986 -4.111 3.014 1.00 51.19 90 TYR A O 1
ATOM 648 N N . ILE A 1 91 ? -4.246 -5.771 2.139 1.00 50.19 91 ILE A N 1
ATOM 649 C CA . ILE A 1 91 ? -3.169 -6.609 1.602 1.00 50.19 91 ILE A CA 1
ATOM 650 C C . ILE A 1 91 ? -2.956 -6.225 0.133 1.00 50.19 91 ILE A C 1
ATOM 652 O O . ILE A 1 91 ? -3.833 -6.517 -0.690 1.00 50.19 91 ILE A O 1
ATOM 656 N N . PRO A 1 92 ? -1.804 -5.648 -0.248 1.00 50.91 92 PRO A N 1
ATOM 657 C CA . PRO A 1 92 ? -1.504 -5.411 -1.653 1.00 50.91 92 PRO A CA 1
ATOM 658 C C . PRO A 1 92 ? -1.492 -6.734 -2.437 1.00 50.91 92 PRO A C 1
ATOM 660 O O . PRO A 1 92 ? -0.753 -7.671 -2.136 1.00 50.91 92 PRO A O 1
ATOM 663 N N . GLY A 1 93 ? -2.361 -6.850 -3.441 1.00 45.31 93 GLY A N 1
ATOM 664 C CA . GLY A 1 93 ? -2.379 -7.986 -4.366 1.00 45.31 93 GLY A CA 1
ATOM 665 C C . GLY A 1 93 ? -3.014 -9.267 -3.832 1.00 45.31 93 GLY A C 1
ATOM 666 O O . GLY A 1 93 ? -2.567 -10.337 -4.235 1.00 45.31 93 GLY A O 1
ATOM 667 N N . GLY A 1 94 ? -4.008 -9.156 -2.941 1.00 41.34 94 GLY A N 1
ATOM 668 C CA . GLY A 1 94 ? -4.958 -10.201 -2.532 1.00 41.34 94 GLY A CA 1
ATOM 669 C C . GLY A 1 94 ? -4.537 -11.655 -2.784 1.00 41.34 94 GLY A C 1
ATOM 670 O O . GLY A 1 94 ? -4.707 -12.186 -3.883 1.00 41.34 94 GLY A O 1
ATOM 671 N N . ARG A 1 95 ? -4.089 -12.357 -1.736 1.00 38.84 95 ARG A N 1
ATOM 672 C CA . ARG A 1 95 ? -4.230 -13.819 -1.721 1.00 38.84 95 ARG A CA 1
ATOM 673 C C . ARG A 1 95 ? -5.727 -14.136 -1.847 1.00 38.84 95 ARG A C 1
ATOM 675 O O . ARG A 1 95 ? -6.511 -13.552 -1.097 1.00 38.84 95 ARG A O 1
ATOM 682 N N . PRO A 1 96 ? -6.152 -15.074 -2.709 1.00 31.89 96 PRO A N 1
ATOM 683 C CA . PRO A 1 96 ? -7.436 -15.713 -2.493 1.00 31.89 96 PRO A CA 1
ATOM 684 C C . PRO A 1 96 ? -7.375 -16.330 -1.095 1.00 31.89 96 PRO A C 1
ATOM 686 O O . PRO A 1 96 ? -6.463 -17.111 -0.809 1.00 31.89 96 PRO A O 1
ATOM 689 N N . SER A 1 97 ? -8.315 -15.969 -0.223 1.00 35.72 97 SER A N 1
ATOM 690 C CA . SER A 1 97 ? -8.645 -16.808 0.926 1.00 35.72 97 SER A CA 1
ATOM 691 C C . SER A 1 97 ? -9.027 -18.176 0.357 1.00 35.72 97 SER A C 1
ATOM 693 O O . SER A 1 97 ? -10.067 -18.331 -0.279 1.00 35.72 97 SER A O 1
ATOM 695 N N . GLY A 1 98 ? -8.080 -19.108 0.390 1.00 32.12 98 GLY A N 1
ATOM 696 C CA . GLY A 1 98 ? -8.112 -20.270 -0.491 1.00 32.12 98 GLY A CA 1
ATOM 697 C C . GLY A 1 98 ? -6.894 -21.173 -0.356 1.00 32.12 98 GLY A C 1
ATOM 698 O O . GLY A 1 98 ? -6.472 -21.786 -1.330 1.00 32.12 98 GLY A O 1
ATOM 699 N N . SER A 1 99 ? -6.329 -21.279 0.842 1.00 29.34 99 SER A N 1
ATOM 700 C CA . SER A 1 99 ? -5.708 -22.526 1.279 1.00 29.34 99 SER A CA 1
ATOM 701 C C . SER A 1 99 ? -6.412 -22.906 2.568 1.00 29.34 99 SER A C 1
ATOM 703 O O . SER A 1 99 ? -6.239 -22.242 3.584 1.00 29.34 99 SER A O 1
ATOM 705 N N . ASN A 1 100 ? -7.297 -23.894 2.447 1.00 40.81 100 ASN A N 1
ATOM 706 C CA . ASN A 1 100 ? -8.039 -24.508 3.536 1.00 40.81 100 ASN A CA 1
ATOM 707 C C . ASN A 1 100 ? -7.097 -24.868 4.684 1.00 40.81 100 ASN A C 1
ATOM 709 O O . ASN A 1 100 ? -6.448 -25.899 4.603 1.00 40.81 100 ASN A O 1
ATOM 713 N N . ASP A 1 101 ? -7.094 -24.066 5.737 1.00 35.19 101 ASP A N 1
ATOM 714 C CA . ASP A 1 101 ? -6.889 -24.519 7.104 1.00 35.19 101 ASP A CA 1
ATOM 715 C C . ASP A 1 101 ? -7.872 -23.691 7.930 1.00 35.19 101 ASP A C 1
ATOM 717 O O . ASP A 1 101 ? -7.726 -22.481 8.086 1.00 35.19 101 ASP A O 1
ATOM 721 N N . GLY A 1 102 ? -8.990 -24.328 8.282 1.00 36.53 102 GLY A N 1
ATOM 722 C CA . GLY A 1 102 ? -10.131 -23.697 8.928 1.00 36.53 102 GLY A CA 1
ATOM 723 C C . GLY A 1 102 ? -9.795 -23.210 10.329 1.00 36.53 102 GLY A C 1
ATOM 724 O O . GLY A 1 102 ? -10.089 -23.898 11.302 1.00 36.53 102 GLY A O 1
ATOM 725 N N . GLU A 1 103 ? -9.235 -22.012 10.424 1.00 36.59 103 GLU A N 1
ATOM 726 C CA . GLU A 1 103 ? -9.102 -21.298 11.683 1.00 36.59 103 GLU A CA 1
ATOM 727 C C . GLU A 1 103 ? -10.097 -20.143 11.705 1.00 36.59 103 GLU A C 1
ATOM 729 O O . GLU A 1 103 ? -9.974 -19.129 11.021 1.00 36.59 103 GLU A O 1
ATOM 734 N N . ASP A 1 104 ? -11.155 -20.407 12.465 1.00 34.06 104 ASP A N 1
ATOM 735 C CA . ASP A 1 104 ? -12.045 -19.461 13.118 1.00 34.06 104 ASP A CA 1
ATOM 736 C C . ASP A 1 104 ? -11.372 -18.089 13.310 1.00 34.06 104 ASP A C 1
ATOM 738 O O . ASP A 1 104 ? -10.443 -17.951 14.110 1.00 34.06 104 ASP A O 1
ATOM 742 N N . TYR A 1 105 ? -11.830 -17.063 12.580 1.00 38.69 105 TYR A N 1
ATOM 743 C CA . TYR A 1 105 ? -11.442 -15.667 12.818 1.00 38.69 105 TYR A CA 1
ATOM 744 C C . TYR A 1 105 ? -12.135 -15.168 14.095 1.00 38.69 105 TYR A C 1
ATOM 746 O O . TYR A 1 105 ? -12.965 -14.259 14.087 1.00 38.69 105 TYR A O 1
ATOM 754 N N . GLY A 1 106 ? -11.801 -15.818 15.207 1.00 31.58 106 GLY A N 1
ATOM 755 C CA . GLY A 1 106 ? -12.145 -15.421 16.553 1.00 31.58 106 GLY A CA 1
ATOM 756 C C . GLY A 1 106 ? -11.394 -14.148 16.931 1.00 31.58 106 GLY A C 1
ATOM 757 O O . GLY A 1 106 ? -10.249 -13.908 16.545 1.00 31.58 106 GLY A O 1
ATOM 758 N N . SER A 1 107 ? -12.071 -13.315 17.706 1.00 39.78 107 SER A N 1
ATOM 759 C CA . SER A 1 107 ? -11.634 -12.031 18.245 1.00 39.78 107 SER A CA 1
ATOM 760 C C . SER A 1 107 ? -10.340 -12.119 19.078 1.00 39.78 107 SER A C 1
ATOM 762 O O . SER A 1 107 ? -10.407 -12.175 20.302 1.00 39.78 107 SER A O 1
ATOM 764 N N . ASN A 1 108 ? -9.177 -12.187 18.421 1.00 40.25 108 ASN A N 1
ATOM 765 C CA . ASN A 1 108 ? -7.843 -11.747 18.884 1.00 40.25 108 ASN A CA 1
ATOM 766 C C . ASN A 1 108 ? -6.720 -12.032 17.855 1.00 40.25 108 ASN A C 1
ATOM 768 O O . ASN A 1 108 ? -5.543 -12.071 18.217 1.00 40.25 108 ASN A O 1
ATOM 772 N N . ALA A 1 109 ? -7.051 -12.273 16.581 1.00 39.19 109 ALA A N 1
ATOM 773 C CA . ALA A 1 109 ? -6.059 -12.596 15.561 1.00 39.19 109 ALA A CA 1
ATOM 774 C C . ALA A 1 109 ? -5.112 -11.407 15.317 1.00 39.19 109 ALA A C 1
ATOM 776 O O . ALA A 1 109 ? -5.507 -10.375 14.774 1.00 39.19 109 ALA A O 1
ATOM 777 N N . VAL A 1 110 ? -3.847 -11.555 15.720 1.00 52.50 110 VAL A N 1
ATOM 778 C CA . VAL A 1 110 ? -2.766 -10.648 15.320 1.00 52.50 110 VAL A CA 1
ATOM 779 C C . VAL A 1 110 ? -2.661 -10.736 13.800 1.00 52.50 110 VAL A C 1
ATOM 781 O O . VAL A 1 110 ? -2.456 -11.828 13.273 1.00 52.50 110 VAL A O 1
ATOM 784 N N . ASN A 1 111 ? -2.836 -9.616 13.094 1.00 63.47 111 ASN A N 1
ATOM 785 C CA . ASN A 1 111 ? -2.713 -9.592 11.640 1.00 63.47 111 ASN A CA 1
ATOM 786 C C . ASN A 1 111 ? -1.304 -10.097 11.259 1.00 63.47 111 ASN A C 1
ATOM 788 O O . ASN A 1 111 ? -0.323 -9.426 11.588 1.00 63.47 111 ASN A O 1
ATOM 792 N N . PRO A 1 112 ? -1.178 -11.259 10.589 1.00 67.44 112 PRO A N 1
ATOM 793 C CA . PRO A 1 112 ? 0.116 -11.886 10.336 1.00 67.44 112 PRO A CA 1
ATOM 794 C C . PRO A 1 112 ? 1.000 -11.060 9.401 1.00 67.44 112 PRO A C 1
ATOM 796 O O . PRO A 1 112 ? 2.204 -11.318 9.316 1.00 67.44 112 PRO A O 1
ATOM 799 N N . ASP A 1 113 ? 0.427 -10.097 8.679 1.00 79.06 113 ASP A N 1
ATOM 800 C CA . ASP A 1 113 ? 1.151 -9.178 7.809 1.00 79.06 113 ASP A CA 1
ATOM 801 C C . ASP A 1 113 ? 1.791 -8.016 8.562 1.00 79.06 113 ASP A C 1
ATOM 803 O O . ASP A 1 113 ? 2.716 -7.411 8.030 1.00 79.06 113 ASP A O 1
ATOM 807 N N . ILE A 1 114 ? 1.402 -7.757 9.813 1.00 82.12 114 ILE A N 1
ATOM 808 C CA . ILE A 1 114 ? 2.128 -6.836 10.689 1.00 82.12 114 ILE A CA 1
ATOM 809 C C . ILE A 1 114 ? 3.370 -7.552 11.200 1.00 82.12 114 ILE A C 1
ATOM 811 O O . ILE A 1 114 ? 3.294 -8.500 11.984 1.00 82.12 114 ILE A O 1
ATOM 815 N N . LEU A 1 115 ? 4.535 -7.100 10.747 1.00 85.31 115 LEU A N 1
ATOM 816 C CA . LEU A 1 115 ? 5.794 -7.712 11.125 1.00 85.31 115 LEU A CA 1
ATOM 817 C C . LEU A 1 115 ? 6.407 -6.960 12.302 1.00 85.31 115 LEU A C 1
ATOM 819 O O . LEU A 1 115 ? 6.729 -5.775 12.223 1.00 85.31 115 LEU A O 1
ATOM 823 N N . HIS A 1 116 ? 6.648 -7.696 13.379 1.00 86.44 116 HIS A N 1
ATOM 824 C CA . HIS A 1 116 ? 7.442 -7.233 14.510 1.00 86.44 116 HIS A CA 1
ATOM 825 C C . HIS A 1 116 ? 8.847 -7.809 14.403 1.00 86.44 116 HIS A C 1
ATOM 827 O O . HIS A 1 116 ? 9.014 -9.012 14.186 1.00 86.44 116 HIS A O 1
ATOM 833 N N . GLY A 1 117 ? 9.862 -6.961 14.535 1.00 92.00 117 GLY A N 1
ATOM 834 C CA . GLY A 1 117 ? 11.235 -7.373 14.294 1.00 92.00 117 GLY A CA 1
ATOM 835 C C . GLY A 1 117 ? 12.182 -6.207 14.074 1.00 92.00 117 GLY A C 1
ATOM 836 O O . GLY A 1 117 ? 11.904 -5.073 14.459 1.00 92.00 117 GLY A O 1
ATOM 837 N N . THR A 1 118 ? 13.314 -6.509 13.452 1.00 97.06 118 THR A N 1
ATOM 838 C CA . THR A 1 118 ? 14.382 -5.555 13.174 1.00 97.06 118 THR A CA 1
ATOM 839 C C . THR A 1 118 ? 14.792 -5.615 11.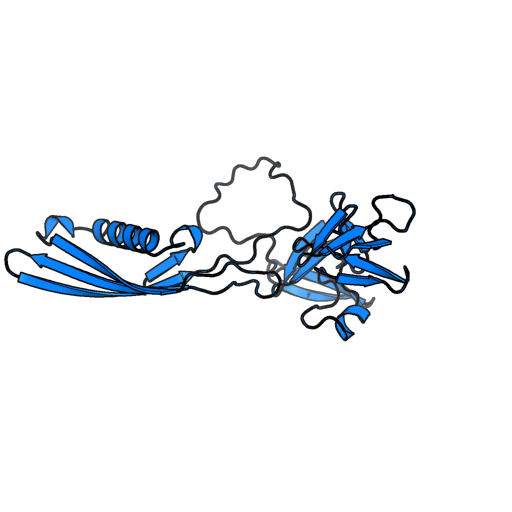712 1.00 97.06 118 THR A C 1
ATOM 841 O O . THR A 1 118 ? 14.955 -6.691 11.131 1.00 97.06 118 THR A O 1
ATOM 844 N N . TRP A 1 119 ? 15.012 -4.441 11.131 1.00 97.81 119 TRP A N 1
ATOM 845 C CA . TRP A 1 119 ? 15.690 -4.313 9.849 1.00 97.81 119 TRP A CA 1
ATOM 846 C C . TRP A 1 119 ? 17.170 -4.659 10.002 1.00 97.81 119 TRP A C 1
ATOM 848 O O . TRP A 1 119 ? 17.847 -4.139 10.888 1.00 97.81 119 TRP A O 1
ATOM 858 N N . GLU A 1 120 ? 17.678 -5.508 9.117 1.00 97.88 120 GLU A N 1
ATOM 859 C CA . GLU A 1 120 ? 19.092 -5.859 9.026 1.00 97.88 120 GLU A CA 1
ATOM 860 C C . GLU A 1 120 ? 19.591 -5.553 7.613 1.00 97.88 120 GLU A C 1
ATOM 862 O O . GLU A 1 120 ? 18.959 -5.931 6.622 1.00 97.88 120 GLU A O 1
ATOM 867 N N . ARG A 1 121 ? 20.728 -4.857 7.511 1.00 96.62 121 ARG A N 1
ATOM 868 C CA . ARG A 1 121 ? 21.371 -4.550 6.230 1.00 96.62 121 ARG A CA 1
ATOM 869 C C . ARG A 1 121 ? 22.618 -5.404 6.077 1.00 96.62 121 ARG A C 1
ATOM 871 O O . ARG A 1 121 ? 23.507 -5.370 6.923 1.00 96.62 121 ARG A O 1
ATOM 878 N N . THR A 1 122 ? 22.674 -6.168 4.996 1.00 94.25 122 THR A N 1
ATOM 879 C CA . THR A 1 122 ? 23.862 -6.947 4.622 1.00 94.25 122 THR A CA 1
ATOM 880 C C . THR A 1 122 ? 25.024 -6.030 4.227 1.00 94.25 122 THR A C 1
ATOM 882 O O . THR A 1 122 ? 24.813 -4.868 3.874 1.00 94.25 122 THR A O 1
ATOM 885 N N . GLU A 1 123 ? 26.251 -6.561 4.212 1.00 94.06 123 GLU A N 1
ATOM 886 C CA . GLU A 1 123 ? 27.450 -5.830 3.760 1.00 94.06 123 GLU A CA 1
ATOM 887 C C . GLU A 1 123 ? 27.319 -5.307 2.321 1.00 94.06 123 GLU A C 1
ATOM 889 O O . GLU A 1 123 ? 27.832 -4.243 1.987 1.00 94.06 123 GLU A O 1
ATOM 894 N N . THR A 1 124 ? 26.570 -6.020 1.478 1.00 92.00 124 THR A N 1
ATOM 895 C CA . THR A 1 124 ? 26.266 -5.637 0.092 1.00 92.00 124 THR A CA 1
ATOM 896 C C . THR A 1 124 ? 25.105 -4.645 -0.028 1.00 92.00 124 THR A C 1
ATOM 898 O O . THR A 1 124 ? 24.612 -4.405 -1.125 1.00 92.00 124 THR A O 1
ATOM 901 N N . GLY A 1 125 ? 24.625 -4.085 1.084 1.00 92.06 125 GLY A N 1
ATOM 902 C CA . GLY A 1 125 ? 23.604 -3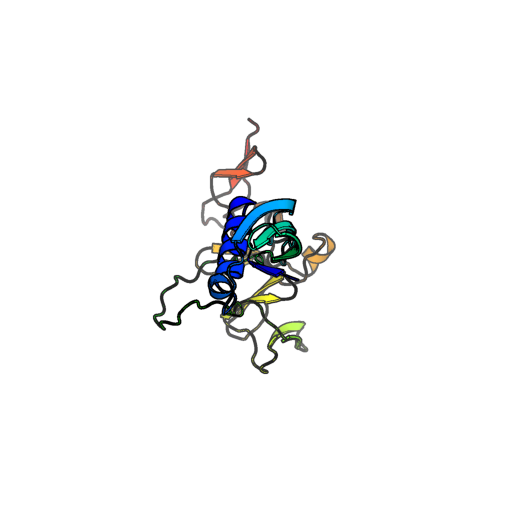.037 1.104 1.00 92.06 125 GLY A CA 1
ATOM 903 C C . GLY A 1 125 ? 22.158 -3.525 1.004 1.00 92.06 125 GLY A C 1
ATOM 904 O O . GLY A 1 125 ? 21.254 -2.694 1.053 1.00 92.06 125 GLY A O 1
ATOM 905 N N . ILE A 1 126 ? 21.922 -4.838 0.919 1.00 95.06 126 ILE A N 1
ATOM 906 C CA . ILE A 1 126 ? 20.580 -5.430 0.823 1.00 95.06 126 ILE A CA 1
ATOM 907 C C . ILE A 1 126 ? 19.911 -5.422 2.196 1.00 95.06 126 ILE A C 1
ATOM 909 O O . ILE A 1 126 ? 20.488 -5.937 3.159 1.00 95.06 126 ILE A O 1
ATOM 913 N N . TRP A 1 127 ? 18.690 -4.897 2.260 1.00 98.12 127 TRP A N 1
ATOM 914 C CA . TRP A 1 127 ? 17.837 -4.945 3.443 1.00 98.12 127 TRP A CA 1
ATOM 915 C C . TRP A 1 127 ? 17.082 -6.270 3.551 1.00 98.12 127 TRP A C 1
ATOM 917 O O . TRP A 1 127 ? 16.557 -6.788 2.564 1.00 98.12 127 TRP A O 1
ATOM 927 N N . LYS A 1 128 ? 16.990 -6.794 4.772 1.00 98.25 128 LYS A N 1
ATOM 928 C CA . LYS A 1 128 ? 16.136 -7.919 5.163 1.00 98.25 128 LYS A CA 1
ATOM 929 C C . LYS A 1 128 ? 15.412 -7.567 6.459 1.00 98.25 128 LYS A C 1
ATOM 931 O O . LYS A 1 128 ? 15.933 -6.797 7.264 1.00 98.25 128 LYS A O 1
ATOM 936 N N . PHE A 1 129 ? 14.241 -8.155 6.693 1.00 97.81 129 PHE A N 1
ATOM 937 C CA . PHE A 1 129 ? 13.513 -7.960 7.949 1.00 97.81 129 PHE A CA 1
ATOM 938 C C . PHE A 1 129 ? 13.502 -9.238 8.779 1.00 97.81 129 PHE A C 1
ATOM 940 O O . PHE A 1 129 ? 12.899 -10.241 8.381 1.00 97.81 129 PHE A O 1
ATOM 947 N N . ARG A 1 130 ? 14.192 -9.212 9.922 1.00 97.38 130 ARG A N 1
ATOM 948 C CA . ARG A 1 130 ? 14.249 -10.328 10.863 1.00 97.38 130 ARG A CA 1
ATOM 949 C C . ARG A 1 130 ? 13.137 -10.173 11.891 1.00 97.38 130 ARG A C 1
ATOM 951 O O . ARG A 1 130 ? 13.160 -9.253 12.701 1.00 97.38 130 ARG A O 1
ATOM 958 N N . GLN A 1 131 ? 12.168 -11.078 11.862 1.00 94.19 131 GLN A N 1
ATOM 959 C CA . GLN A 1 131 ? 11.0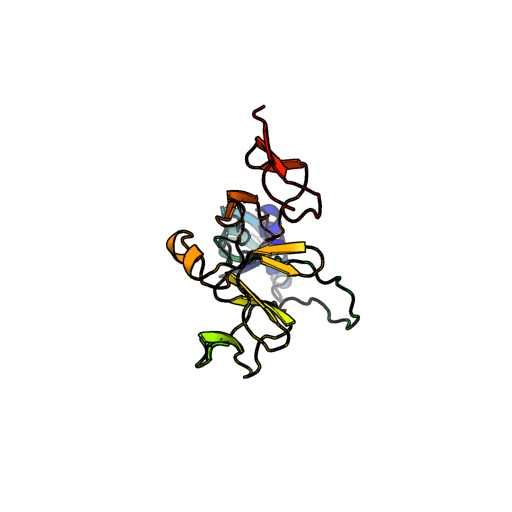34 -11.068 12.782 1.00 94.19 131 GLN A CA 1
ATOM 960 C C . GLN A 1 131 ? 11.485 -11.427 14.206 1.00 94.19 131 GLN A C 1
ATOM 962 O O . GLN A 1 131 ? 12.509 -12.086 14.388 1.00 94.19 131 GLN A O 1
ATOM 967 N N . THR A 1 132 ? 10.704 -11.065 15.226 1.00 89.00 132 THR A N 1
ATOM 968 C CA . THR A 1 132 ? 11.008 -11.348 16.644 1.00 89.00 132 THR A CA 1
ATOM 969 C C . THR A 1 132 ? 11.250 -12.839 16.921 1.00 89.00 132 THR A C 1
ATOM 971 O O . THR A 1 132 ? 12.078 -13.181 17.760 1.00 89.00 132 THR A O 1
ATOM 974 N N . GLY A 1 133 ? 10.607 -13.739 16.166 1.00 85.62 133 GLY A N 1
ATOM 975 C CA . GLY A 1 133 ? 10.854 -15.190 16.217 1.00 85.62 133 GLY A CA 1
ATOM 976 C C . GLY A 1 133 ? 12.185 -15.647 15.595 1.00 85.62 133 GLY A C 1
ATOM 977 O O . GLY A 1 133 ? 12.460 -16.840 15.531 1.00 85.62 133 GLY A O 1
ATOM 978 N N . GLY A 1 134 ? 13.006 -14.720 15.100 1.00 89.88 134 GLY A N 1
ATOM 979 C CA . GLY A 1 134 ? 14.322 -14.962 14.514 1.00 89.88 134 GLY A CA 1
ATOM 980 C C . GLY A 1 134 ? 14.320 -15.274 13.016 1.00 89.88 134 GLY A C 1
ATOM 981 O O . GLY A 1 134 ? 15.376 -15.152 12.396 1.00 89.88 134 GLY A O 1
ATOM 982 N N . ALA A 1 135 ? 13.170 -15.635 12.437 1.00 93.25 135 ALA A N 1
ATOM 983 C CA . ALA A 1 135 ? 13.008 -15.903 11.008 1.00 93.25 135 ALA A CA 1
ATOM 984 C C . ALA A 1 135 ? 12.901 -14.612 10.178 1.00 93.25 135 ALA A C 1
ATOM 986 O O . ALA A 1 135 ? 12.355 -13.609 10.635 1.00 93.25 135 ALA A O 1
ATOM 987 N N . TYR A 1 136 ? 13.362 -14.650 8.927 1.00 96.12 136 TYR A N 1
ATOM 988 C CA . TYR A 1 136 ? 13.197 -13.536 7.991 1.00 96.12 136 TYR A CA 1
ATOM 989 C C . TYR A 1 136 ? 11.830 -13.559 7.307 1.00 96.12 136 TYR A C 1
ATOM 991 O O . TYR A 1 136 ? 11.270 -14.630 7.068 1.00 96.12 136 TYR A O 1
ATOM 999 N N . ALA A 1 137 ? 11.308 -12.384 6.959 1.00 93.81 137 ALA A N 1
ATOM 1000 C CA . ALA A 1 137 ? 10.201 -12.282 6.013 1.00 93.81 137 ALA A CA 1
ATOM 1001 C C . ALA A 1 137 ? 10.678 -12.693 4.610 1.00 93.81 137 ALA A C 1
ATOM 1003 O O . ALA A 1 137 ? 11.712 -12.215 4.149 1.00 93.81 137 ALA A O 1
ATOM 1004 N N . VAL A 1 138 ? 9.947 -13.598 3.955 1.00 93.31 138 VAL A N 1
ATOM 1005 C CA . VAL A 1 138 ? 10.293 -14.161 2.639 1.00 93.31 138 VAL A CA 1
ATOM 1006 C C . VAL A 1 138 ? 9.032 -14.356 1.796 1.00 93.31 138 VAL A C 1
ATOM 1008 O O . VAL A 1 138 ? 8.003 -14.776 2.322 1.00 93.31 138 VAL A O 1
ATOM 1011 N N . SER A 1 139 ? 9.118 -14.083 0.492 1.00 89.50 139 SER A N 1
ATOM 1012 C CA . SER A 1 139 ? 8.040 -14.252 -0.504 1.00 89.50 139 SER A CA 1
ATOM 1013 C C . SER A 1 139 ? 6.696 -13.645 -0.097 1.00 89.50 139 SER A C 1
ATOM 1015 O O . SER A 1 139 ? 5.652 -14.290 -0.235 1.00 89.50 139 SER A O 1
ATOM 1017 N N . ARG A 1 140 ? 6.706 -12.437 0.470 1.00 89.19 140 ARG A N 1
ATOM 1018 C CA . ARG A 1 140 ? 5.491 -11.843 1.030 1.00 89.19 140 ARG A CA 1
ATOM 1019 C C . ARG A 1 140 ? 5.537 -10.330 1.133 1.00 89.19 140 ARG A C 1
ATOM 1021 O O . ARG A 1 140 ? 6.605 -9.735 1.277 1.00 89.19 140 ARG A O 1
ATOM 1028 N N . TRP A 1 141 ? 4.341 -9.755 1.183 1.00 92.88 141 TRP A N 1
ATOM 1029 C CA . TRP A 1 141 ? 4.122 -8.441 1.767 1.00 92.88 141 TRP A CA 1
ATOM 1030 C C . TRP A 1 141 ? 4.310 -8.483 3.287 1.00 92.88 141 TRP A C 1
ATOM 1032 O O . TRP A 1 141 ? 4.066 -9.510 3.929 1.00 92.88 141 TRP A O 1
ATOM 1042 N N . GLY A 1 142 ? 4.740 -7.362 3.853 1.00 90.25 142 GLY A N 1
ATOM 1043 C CA . GLY A 1 142 ? 4.816 -7.148 5.290 1.00 90.25 142 GLY A CA 1
ATOM 1044 C C . GLY A 1 142 ? 4.706 -5.671 5.640 1.00 90.25 142 GLY A C 1
ATOM 1045 O O . GLY A 1 142 ? 5.372 -4.838 5.028 1.00 90.25 142 GLY A O 1
ATOM 1046 N N . MET A 1 143 ? 3.875 -5.361 6.627 1.00 86.19 143 MET A N 1
ATOM 1047 C CA . MET A 1 143 ? 3.714 -4.033 7.193 1.00 86.19 143 MET A CA 1
ATOM 1048 C C . MET A 1 143 ? 4.665 -3.857 8.378 1.00 86.19 143 MET A C 1
ATOM 1050 O O . MET A 1 143 ? 4.609 -4.610 9.349 1.00 86.19 143 MET A O 1
ATOM 1054 N N . VAL A 1 144 ? 5.533 -2.852 8.299 1.00 87.50 144 VAL A N 1
ATOM 1055 C CA . VAL A 1 144 ? 6.503 -2.492 9.341 1.00 87.50 144 VAL A CA 1
ATOM 1056 C C . VAL A 1 144 ? 6.389 -0.999 9.605 1.00 87.50 144 VAL A C 1
ATOM 1058 O O . VAL A 1 144 ? 6.474 -0.206 8.671 1.00 87.50 144 VAL A O 1
ATOM 1061 N N . ASP A 1 145 ? 6.196 -0.606 10.865 1.00 81.69 145 ASP A N 1
ATOM 1062 C CA . ASP A 1 145 ? 5.991 0.795 11.271 1.00 81.69 145 ASP A CA 1
ATOM 1063 C C . ASP A 1 145 ? 4.916 1.518 10.435 1.00 81.69 145 ASP A C 1
ATOM 1065 O O . ASP A 1 145 ? 5.060 2.693 10.098 1.00 81.69 145 ASP A O 1
ATOM 1069 N N . GLY A 1 146 ? 3.858 0.798 10.045 1.00 77.38 146 GLY A N 1
ATOM 1070 C CA . GLY A 1 146 ? 2.770 1.361 9.248 1.00 77.38 146 GLY A CA 1
ATOM 1071 C C . GLY A 1 146 ? 3.042 1.500 7.745 1.00 77.38 146 GLY A C 1
ATOM 1072 O O . GLY A 1 146 ? 2.196 2.018 7.023 1.00 77.38 146 GLY A O 1
ATOM 1073 N N . LEU A 1 147 ? 4.193 1.031 7.256 1.00 85.00 147 LEU A N 1
ATOM 1074 C CA . LEU A 1 147 ? 4.559 1.045 5.839 1.00 85.00 147 LEU A CA 1
ATOM 1075 C C . LEU A 1 147 ? 4.594 -0.376 5.275 1.00 85.00 147 LEU A C 1
ATOM 1077 O O . LEU A 1 147 ? 5.062 -1.302 5.937 1.00 85.00 147 LEU A O 1
ATOM 1081 N N . TRP A 1 148 ? 4.125 -0.546 4.039 1.00 91.81 148 TRP A N 1
ATOM 1082 C CA . TRP A 1 148 ? 4.141 -1.833 3.343 1.00 91.81 148 TRP A CA 1
ATOM 1083 C C . TRP A 1 148 ? 5.453 -2.064 2.604 1.00 91.81 148 TRP A C 1
ATOM 1085 O O . TRP A 1 148 ? 5.932 -1.184 1.899 1.00 91.81 148 TRP A O 1
ATOM 1095 N N . TYR A 1 149 ? 5.990 -3.273 2.711 1.00 96.12 149 TYR A N 1
ATOM 1096 C CA . TYR A 1 149 ? 7.204 -3.726 2.035 1.00 96.12 149 TYR A CA 1
ATOM 1097 C C . TYR A 1 149 ? 6.952 -5.077 1.381 1.00 96.12 149 TYR A C 1
ATOM 1099 O O . TYR A 1 149 ? 6.113 -5.844 1.857 1.00 96.12 149 TYR A O 1
ATOM 1107 N N . TYR A 1 150 ? 7.715 -5.405 0.341 1.00 96.50 150 TYR A N 1
ATOM 1108 C CA . TYR A 1 150 ? 7.718 -6.748 -0.232 1.00 96.50 150 TYR A CA 1
ATOM 1109 C C . TYR A 1 150 ? 9.097 -7.392 -0.117 1.00 96.50 150 TYR A C 1
ATOM 1111 O O . TYR A 1 150 ? 10.113 -6.768 -0.429 1.00 96.50 150 TYR A O 1
ATOM 1119 N N . PHE A 1 151 ? 9.115 -8.653 0.307 1.00 96.25 151 PHE A N 1
ATOM 1120 C CA . PHE A 1 151 ? 10.317 -9.467 0.436 1.00 96.25 151 PHE A CA 1
ATOM 1121 C C . PHE A 1 151 ? 10.281 -10.610 -0.572 1.00 96.25 151 PHE A C 1
ATOM 1123 O O . PHE A 1 151 ? 9.284 -11.329 -0.668 1.00 96.25 151 PHE A O 1
ATOM 1130 N N . ASP A 1 152 ? 11.375 -10.814 -1.300 1.00 93.94 152 ASP A N 1
ATOM 1131 C CA . ASP A 1 152 ? 11.485 -11.920 -2.251 1.00 93.94 152 ASP A CA 1
ATOM 1132 C C . ASP A 1 152 ? 11.763 -13.278 -1.580 1.00 93.94 152 ASP A C 1
ATOM 1134 O O . ASP A 1 152 ? 11.764 -13.412 -0.353 1.00 93.94 152 ASP A O 1
ATOM 1138 N N . GLY A 1 153 ? 11.980 -14.317 -2.392 1.00 90.62 153 GLY A N 1
ATOM 1139 C CA . GLY A 1 153 ? 1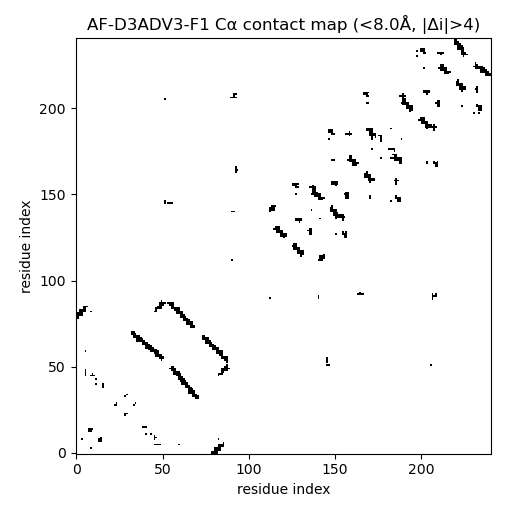2.243 -15.683 -1.924 1.00 90.62 153 GLY A CA 1
ATOM 1140 C C . GLY A 1 153 ? 13.493 -15.847 -1.062 1.00 90.62 153 GLY A C 1
ATOM 1141 O O . GLY A 1 153 ? 13.568 -16.789 -0.279 1.00 90.62 153 GLY A O 1
ATOM 1142 N N . GLU A 1 154 ? 14.441 -14.916 -1.148 1.00 94.81 154 GLU A N 1
ATOM 1143 C CA . GLU A 1 154 ? 15.660 -14.907 -0.338 1.00 94.81 154 GLU A CA 1
ATOM 1144 C C . GLU A 1 154 ? 15.522 -13.980 0.884 1.00 94.81 154 GLU A C 1
ATOM 1146 O O . GLU A 1 154 ? 16.430 -13.893 1.718 1.00 94.81 154 GLU A O 1
ATOM 1151 N N . GLY A 1 155 ? 14.377 -13.307 1.021 1.00 95.94 155 GLY A N 1
ATOM 1152 C CA . GLY A 1 155 ? 14.061 -12.353 2.079 1.00 95.94 155 GLY A CA 1
ATOM 1153 C C . GLY A 1 155 ? 14.686 -10.982 1.875 1.00 95.94 155 GLY A C 1
ATOM 1154 O O . GLY A 1 155 ? 14.864 -10.247 2.847 1.00 95.94 155 GLY A O 1
ATOM 1155 N N . ARG A 1 156 ? 15.080 -10.657 0.642 1.00 98.19 156 ARG A N 1
ATOM 1156 C CA . ARG A 1 156 ? 15.571 -9.328 0.282 1.00 98.19 156 ARG A CA 1
ATOM 1157 C C . ARG A 1 156 ? 14.372 -8.406 0.120 1.00 98.19 156 ARG A C 1
ATOM 1159 O O . ARG A 1 156 ? 13.409 -8.761 -0.558 1.00 98.19 156 ARG A O 1
ATOM 1166 N N . MET A 1 157 ? 14.431 -7.237 0.744 1.00 98.38 157 MET A N 1
ATOM 1167 C CA . MET A 1 157 ? 13.456 -6.173 0.536 1.00 98.38 157 MET A CA 1
ATOM 1168 C C . MET A 1 157 ? 13.587 -5.639 -0.891 1.00 98.38 157 MET A C 1
ATOM 1170 O O . MET A 1 157 ? 14.692 -5.320 -1.334 1.00 98.38 157 MET A O 1
ATOM 1174 N N . LEU A 1 158 ? 12.467 -5.547 -1.602 1.00 98.25 158 LEU A N 1
ATOM 1175 C CA . LEU A 1 158 ? 12.433 -5.055 -2.975 1.00 98.25 158 LEU A CA 1
ATOM 1176 C C . LEU A 1 158 ? 12.257 -3.534 -3.042 1.00 98.25 158 LEU A C 1
ATOM 1178 O O . LEU A 1 158 ? 11.670 -2.917 -2.156 1.00 98.25 158 LEU A O 1
ATOM 1182 N N . THR A 1 159 ? 12.750 -2.949 -4.132 1.00 97.94 159 THR A N 1
ATOM 1183 C CA . THR A 1 159 ? 12.609 -1.532 -4.503 1.00 97.94 159 THR A CA 1
ATOM 1184 C C . THR A 1 159 ? 12.256 -1.418 -5.994 1.00 97.94 159 THR A C 1
ATOM 1186 O O . THR A 1 159 ? 12.341 -2.396 -6.741 1.00 97.94 159 THR A O 1
ATOM 1189 N N . GLY A 1 160 ? 11.841 -0.235 -6.440 1.00 97.44 160 GLY A N 1
ATOM 1190 C CA . GLY A 1 160 ? 11.405 0.048 -7.807 1.00 97.44 160 GLY A CA 1
ATOM 1191 C C . GLY A 1 160 ? 10.077 -0.614 -8.189 1.00 97.44 160 GLY A C 1
ATOM 1192 O O . GLY A 1 160 ? 9.295 -1.041 -7.338 1.00 97.44 160 GLY A O 1
ATOM 1193 N N . TRP A 1 161 ? 9.824 -0.695 -9.496 1.00 97.31 161 TRP A N 1
ATOM 1194 C CA . TRP A 1 161 ? 8.646 -1.358 -10.057 1.00 97.31 161 TRP A CA 1
ATOM 1195 C C . TRP A 1 161 ? 8.692 -2.872 -9.853 1.00 97.31 161 TRP A C 1
ATOM 1197 O O . TRP A 1 161 ? 9.647 -3.531 -10.261 1.00 97.31 161 TRP A O 1
ATOM 1207 N N . GLN A 1 162 ? 7.630 -3.434 -9.282 1.00 97.81 162 GLN A N 1
ATOM 1208 C CA . GLN A 1 162 ? 7.495 -4.864 -9.015 1.00 97.81 162 GLN A CA 1
ATOM 1209 C C . GLN A 1 162 ? 6.167 -5.394 -9.546 1.00 97.81 162 GLN A C 1
ATOM 1211 O O . GLN A 1 162 ? 5.104 -4.848 -9.251 1.00 97.81 162 GLN A O 1
ATOM 1216 N N . TYR A 1 163 ? 6.229 -6.483 -10.310 1.00 91.38 163 TYR A N 1
ATOM 1217 C CA . TYR A 1 163 ? 5.046 -7.187 -10.794 1.00 91.38 163 TYR A CA 1
ATOM 1218 C C . TYR A 1 163 ? 4.721 -8.350 -9.859 1.00 91.38 163 TYR A C 1
ATOM 1220 O O . TYR A 1 163 ? 5.385 -9.386 -9.880 1.00 91.38 163 TYR A O 1
ATOM 1228 N N . ILE A 1 164 ? 3.712 -8.165 -9.012 1.00 87.56 164 ILE A N 1
ATOM 1229 C CA . ILE A 1 164 ? 3.341 -9.086 -7.936 1.00 87.56 164 ILE A CA 1
ATOM 1230 C C . ILE A 1 164 ? 1.862 -9.430 -8.100 1.00 87.56 164 ILE A C 1
ATOM 1232 O O . ILE A 1 164 ? 1.022 -8.545 -8.238 1.00 87.56 164 ILE A O 1
ATOM 1236 N N . ASN A 1 165 ? 1.529 -10.722 -8.102 1.00 83.69 165 ASN A N 1
ATOM 1237 C CA . ASN A 1 165 ? 0.146 -11.210 -8.204 1.00 83.69 165 ASN A CA 1
ATOM 1238 C C . ASN A 1 165 ? -0.655 -10.557 -9.345 1.00 83.69 165 ASN A C 1
ATOM 1240 O O . ASN A 1 165 ? -1.797 -10.147 -9.173 1.00 83.69 165 ASN A O 1
ATOM 1244 N N . GLN A 1 166 ? -0.039 -10.489 -10.528 1.00 84.69 166 GLN A N 1
ATOM 1245 C CA . GLN A 1 166 ? -0.611 -9.932 -11.760 1.00 84.69 166 GLN A CA 1
ATOM 1246 C C . GLN A 1 166 ? -0.814 -8.407 -11.781 1.00 84.69 166 GLN A C 1
ATOM 1248 O O . GLN A 1 166 ? -1.351 -7.873 -12.756 1.00 84.69 166 GLN A O 1
ATOM 1253 N N . GLN A 1 167 ? -0.329 -7.696 -10.766 1.00 88.44 167 GLN A N 1
ATOM 1254 C CA . GLN A 1 167 ? -0.444 -6.250 -10.633 1.00 88.44 167 GLN A CA 1
ATOM 1255 C C . GLN A 1 167 ? 0.949 -5.616 -10.513 1.00 88.44 167 GLN A C 1
ATOM 1257 O O . GLN A 1 167 ? 1.876 -6.220 -9.977 1.00 88.44 167 GLN A O 1
ATOM 1262 N N . TRP A 1 168 ? 1.103 -4.395 -11.020 1.00 93.19 168 TRP A N 1
ATOM 1263 C CA . TRP A 1 168 ? 2.313 -3.602 -10.805 1.00 93.19 168 TRP A CA 1
ATOM 1264 C C . TRP A 1 168 ? 2.192 -2.767 -9.532 1.00 93.19 168 TRP A C 1
ATOM 1266 O O . TRP A 1 168 ? 1.152 -2.152 -9.305 1.00 93.19 168 TRP A O 1
ATOM 1276 N N . TYR A 1 169 ? 3.274 -2.720 -8.763 1.00 95.50 169 TYR A N 1
ATOM 1277 C CA . TYR A 1 169 ? 3.475 -1.880 -7.584 1.00 95.50 169 TYR A CA 1
ATOM 1278 C C . TYR A 1 169 ? 4.782 -1.113 -7.739 1.00 95.50 169 TYR A C 1
ATOM 1280 O O . TYR A 1 169 ? 5.687 -1.573 -8.438 1.00 95.50 169 TYR A O 1
ATOM 1288 N N . TYR A 1 170 ? 4.914 0.014 -7.047 1.00 97.19 170 TYR A N 1
ATOM 1289 C CA . TYR A 1 170 ? 6.188 0.716 -6.923 1.00 97.19 170 TYR A CA 1
ATOM 1290 C C . TYR A 1 170 ? 6.625 0.740 -5.464 1.00 97.19 170 TYR A C 1
ATOM 1292 O O . TYR A 1 170 ? 5.898 1.220 -4.597 1.00 97.19 170 TYR A O 1
ATOM 1300 N N . LEU A 1 171 ? 7.814 0.216 -5.197 1.00 97.88 171 LEU A N 1
ATOM 1301 C CA . L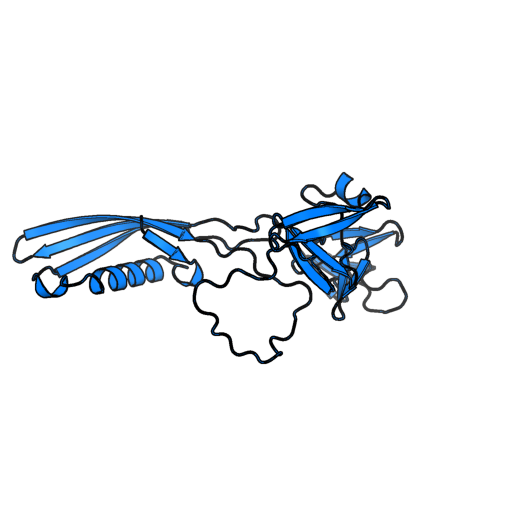EU A 1 171 ? 8.438 0.180 -3.883 1.00 97.88 171 LEU A CA 1
ATOM 1302 C C . LEU A 1 171 ? 9.505 1.277 -3.889 1.00 97.88 171 LEU A C 1
ATOM 1304 O O . LEU A 1 171 ? 10.414 1.247 -4.711 1.00 97.88 171 LEU A O 1
ATOM 1308 N N . CYS A 1 172 ? 9.387 2.280 -3.026 1.00 96.25 172 CYS A N 1
ATOM 1309 C CA . CYS A 1 172 ? 10.234 3.468 -3.046 1.00 96.25 172 CYS A CA 1
ATOM 1310 C C . CYS A 1 172 ? 11.725 3.123 -3.080 1.00 96.25 172 CYS A C 1
ATOM 1312 O O . CYS A 1 172 ? 12.216 2.299 -2.316 1.00 96.25 172 CYS A O 1
ATOM 1314 N N . THR A 1 173 ? 12.470 3.776 -3.958 1.00 96.31 173 THR A N 1
ATOM 1315 C CA . THR A 1 173 ? 13.932 3.739 -3.933 1.00 96.31 173 THR A CA 1
ATOM 1316 C C . THR A 1 173 ? 14.463 4.720 -2.889 1.00 96.31 173 THR A C 1
ATOM 1318 O O . THR A 1 173 ? 13.721 5.558 -2.374 1.00 96.31 173 THR A O 1
ATOM 1321 N N . GLU A 1 174 ? 15.761 4.662 -2.591 1.00 93.69 174 GLU A N 1
ATOM 1322 C CA . GLU A 1 174 ? 16.414 5.668 -1.745 1.00 93.69 174 GLU A CA 1
ATOM 1323 C C . GLU A 1 174 ? 16.215 7.094 -2.297 1.00 93.69 174 GLU A C 1
ATOM 1325 O O . GLU A 1 174 ? 15.968 8.026 -1.531 1.00 93.69 174 GLU A O 1
ATOM 1330 N N . GLU A 1 175 ? 16.239 7.270 -3.622 1.00 93.38 175 GLU A N 1
ATOM 1331 C CA . GLU A 1 175 ? 16.037 8.575 -4.262 1.00 93.38 175 GLU A CA 1
ATOM 1332 C C . GLU A 1 175 ? 14.632 9.131 -3.997 1.00 93.38 175 GLU A C 1
ATOM 1334 O O . GLU A 1 175 ? 14.481 10.314 -3.688 1.00 93.38 175 GLU A O 1
ATOM 1339 N N . ASP A 1 176 ? 13.604 8.275 -4.030 1.00 9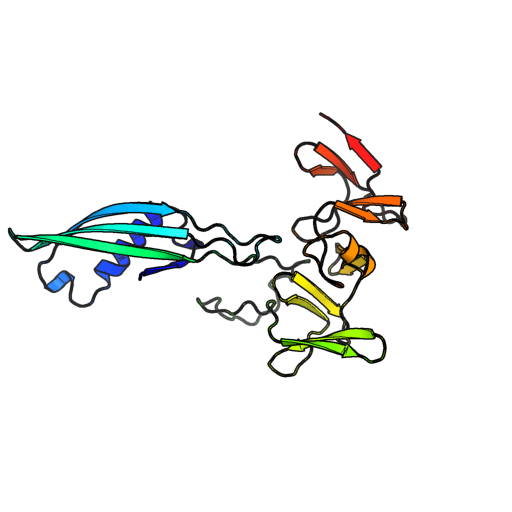1.88 176 ASP A N 1
ATOM 1340 C CA . ASP A 1 176 ? 12.223 8.687 -3.761 1.00 91.88 176 ASP A CA 1
ATOM 1341 C C . ASP A 1 176 ? 12.057 9.269 -2.357 1.00 91.88 176 ASP A C 1
ATOM 1343 O O . ASP A 1 176 ? 11.307 10.230 -2.173 1.00 91.88 176 ASP A O 1
ATOM 1347 N N . THR A 1 177 ? 12.781 8.737 -1.366 1.00 88.31 177 THR A N 1
ATOM 1348 C CA . THR A 1 177 ? 12.675 9.190 0.034 1.00 88.31 177 THR A CA 1
ATOM 1349 C C . THR A 1 177 ? 13.098 10.644 0.232 1.00 88.31 177 THR A C 1
ATOM 1351 O O . THR A 1 177 ? 12.697 11.283 1.203 1.00 88.31 177 THR A O 1
ATOM 1354 N N . LYS A 1 178 ? 13.865 11.210 -0.708 1.00 90.00 178 LYS A N 1
ATOM 1355 C CA . LYS A 1 178 ? 14.290 12.615 -0.663 1.00 90.00 178 LYS A CA 1
ATOM 1356 C C . LYS A 1 178 ? 13.145 13.582 -0.949 1.00 90.00 178 LYS A C 1
ATOM 1358 O O . LYS A 1 178 ? 13.236 14.752 -0.588 1.00 90.00 178 LYS A O 1
ATOM 1363 N N . THR A 1 179 ? 12.086 13.112 -1.609 1.00 82.44 179 THR A N 1
ATOM 1364 C CA . THR A 1 179 ? 10.948 13.945 -2.028 1.00 82.44 179 THR A CA 1
ATOM 1365 C C . THR A 1 179 ? 9.616 13.475 -1.445 1.00 82.44 179 THR A C 1
ATOM 1367 O O . THR A 1 179 ? 8.748 14.303 -1.171 1.00 82.44 179 THR A O 1
ATOM 1370 N N . LYS A 1 180 ? 9.448 12.171 -1.192 1.00 81.12 180 LYS A N 1
ATOM 1371 C CA . LYS A 1 180 ? 8.231 11.588 -0.617 1.00 81.12 180 LYS A CA 1
ATOM 1372 C C . LYS A 1 180 ? 8.309 11.546 0.910 1.00 81.12 180 LYS A C 1
ATOM 1374 O O . LYS A 1 180 ? 8.817 10.595 1.501 1.00 81.12 180 LYS A O 1
ATOM 1379 N N . ILE A 1 181 ? 7.783 12.590 1.549 1.00 76.31 181 ILE A N 1
ATOM 1380 C CA . ILE A 1 181 ? 7.716 12.695 3.012 1.00 76.31 181 ILE A CA 1
ATOM 1381 C C . ILE A 1 181 ? 6.882 11.544 3.592 1.00 76.31 181 ILE A C 1
ATOM 1383 O O . ILE A 1 181 ? 5.784 11.270 3.120 1.00 76.31 181 ILE A O 1
ATOM 1387 N N . GLY A 1 182 ? 7.403 10.889 4.631 1.00 76.94 182 GLY A N 1
ATOM 1388 C CA . GLY A 1 182 ? 6.720 9.795 5.330 1.00 76.94 182 GLY A CA 1
ATOM 1389 C C . GLY A 1 182 ? 6.974 8.399 4.753 1.00 76.94 182 GLY A C 1
ATOM 1390 O O . GLY A 1 182 ? 6.637 7.421 5.413 1.00 76.94 182 GLY A O 1
ATOM 1391 N N . LEU A 1 183 ? 7.622 8.282 3.588 1.00 82.81 183 LEU A N 1
ATOM 1392 C CA . LEU A 1 183 ? 8.031 6.993 3.025 1.00 82.81 183 LEU A CA 1
ATOM 1393 C C . LEU A 1 183 ? 9.517 6.713 3.278 1.00 82.81 183 LEU A C 1
ATOM 1395 O O . LEU A 1 183 ? 10.352 7.616 3.317 1.00 82.81 183 LEU A O 1
ATOM 1399 N N . LYS A 1 184 ? 9.840 5.429 3.444 1.00 92.81 184 LYS A N 1
ATOM 1400 C CA . LYS A 1 184 ? 11.208 4.909 3.580 1.00 92.81 184 LYS A CA 1
ATOM 1401 C C . LYS A 1 184 ? 11.602 4.147 2.309 1.00 92.81 184 LYS A C 1
ATOM 1403 O O . LYS A 1 184 ? 10.741 3.779 1.513 1.00 92.81 184 LYS A O 1
ATOM 1408 N N . GLU A 1 185 ? 12.893 3.876 2.133 1.00 96.12 185 GLU A N 1
ATOM 1409 C CA . GLU A 1 185 ? 13.369 2.970 1.080 1.00 96.12 185 GLU A CA 1
ATOM 1410 C C . GLU A 1 185 ? 12.652 1.616 1.214 1.00 96.12 185 GLU A C 1
ATOM 1412 O O . GLU A 1 185 ? 12.506 1.102 2.319 1.00 96.12 185 GLU A O 1
ATOM 1417 N N . GLY A 1 186 ? 12.172 1.071 0.101 1.00 97.06 186 GLY A N 1
ATOM 1418 C CA . GLY A 1 186 ? 11.382 -0.153 0.001 1.00 97.06 186 GLY A CA 1
ATOM 1419 C C . GLY A 1 186 ? 9.903 -0.009 0.340 1.00 97.06 186 GLY A C 1
ATOM 1420 O O . GLY A 1 186 ? 9.149 -0.944 0.081 1.00 97.06 186 GLY A O 1
ATOM 1421 N N . ALA A 1 187 ? 9.467 1.125 0.897 1.00 95.75 187 ALA A N 1
ATOM 1422 C CA . ALA A 1 187 ? 8.063 1.318 1.238 1.00 95.75 187 ALA A CA 1
ATOM 1423 C C . ALA A 1 187 ? 7.211 1.417 -0.035 1.00 95.75 187 ALA A C 1
ATOM 1425 O O . ALA A 1 187 ? 7.557 2.134 -0.971 1.00 95.75 187 ALA A O 1
ATOM 1426 N N . MET A 1 188 ? 6.083 0.721 -0.074 1.00 95.75 188 MET A N 1
ATOM 1427 C CA . MET A 1 188 ? 5.131 0.773 -1.175 1.00 95.75 188 MET A CA 1
ATOM 1428 C C . MET A 1 188 ? 4.579 2.188 -1.331 1.00 95.75 188 MET A C 1
ATOM 1430 O O . MET A 1 188 ? 4.050 2.773 -0.386 1.00 95.75 188 MET A O 1
ATOM 1434 N N . ALA A 1 189 ? 4.688 2.733 -2.537 1.00 89.69 189 ALA A N 1
ATOM 1435 C CA . ALA A 1 189 ? 4.104 4.015 -2.871 1.00 89.69 189 ALA A CA 1
ATOM 1436 C C . ALA A 1 189 ? 2.605 3.876 -3.173 1.00 89.69 189 ALA A C 1
ATOM 1438 O O . ALA A 1 189 ? 2.146 2.886 -3.740 1.00 89.69 189 ALA A O 1
ATOM 1439 N N . THR A 1 190 ? 1.867 4.930 -2.850 1.00 87.94 190 THR A N 1
ATOM 1440 C CA . THR A 1 190 ? 0.485 5.163 -3.271 1.00 87.94 190 THR A CA 1
ATOM 1441 C C . THR A 1 190 ? 0.390 6.555 -3.899 1.00 87.94 190 THR A C 1
ATOM 1443 O O . THR A 1 190 ? 1.302 7.380 -3.774 1.00 87.94 190 THR A O 1
ATOM 1446 N N . GLY A 1 191 ? -0.701 6.820 -4.611 1.00 87.31 191 GLY A N 1
ATOM 1447 C CA . GLY A 1 191 ? -0.953 8.085 -5.286 1.00 87.31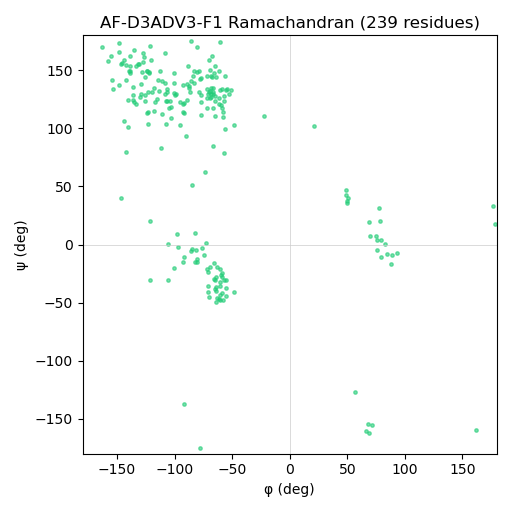 191 GLY A CA 1
ATOM 1448 C C . GLY A 1 191 ? -0.074 8.322 -6.516 1.00 87.31 191 GLY A C 1
ATOM 1449 O O . GLY A 1 191 ? 0.398 7.398 -7.182 1.00 87.31 191 GLY A O 1
ATOM 1450 N N . TRP A 1 192 ? 0.110 9.599 -6.846 1.00 90.62 192 TRP A N 1
ATOM 1451 C CA . TRP A 1 192 ? 0.867 10.030 -8.018 1.00 90.62 192 TRP A CA 1
ATOM 1452 C C . TRP A 1 192 ? 2.363 9.740 -7.877 1.00 90.62 192 TRP A C 1
ATOM 1454 O O . TRP A 1 192 ? 3.004 10.102 -6.889 1.00 90.62 192 TRP A O 1
ATOM 1464 N N . HIS A 1 193 ? 2.945 9.145 -8.913 1.00 93.88 193 HIS A N 1
ATOM 1465 C CA . HIS A 1 193 ? 4.375 8.889 -9.002 1.00 93.88 193 HIS A CA 1
ATOM 1466 C C . HIS A 1 193 ? 4.898 9.302 -10.374 1.00 93.88 193 HIS A C 1
ATOM 1468 O O . HIS A 1 193 ? 4.447 8.794 -11.395 1.00 93.88 193 HIS A O 1
ATOM 1474 N N . PHE A 1 194 ? 5.848 10.231 -10.395 1.00 94.38 194 PHE A N 1
ATOM 1475 C CA . PHE A 1 194 ? 6.585 10.559 -11.606 1.00 94.38 194 PHE A CA 1
ATOM 1476 C C . PHE A 1 194 ? 7.807 9.657 -11.707 1.00 94.38 194 PHE A C 1
ATOM 1478 O O . PHE A 1 194 ? 8.635 9.653 -10.795 1.00 94.38 194 PHE A O 1
ATOM 1485 N N . ASP A 1 195 ? 7.928 8.939 -12.818 1.00 94.19 195 ASP A N 1
ATOM 1486 C CA . ASP A 1 195 ? 9.111 8.144 -13.121 1.00 94.19 195 ASP A CA 1
ATOM 1487 C C . ASP A 1 195 ? 9.936 8.860 -14.196 1.00 94.19 195 ASP A C 1
ATOM 1489 O O . ASP A 1 195 ? 9.484 9.093 -15.324 1.00 94.19 195 ASP A O 1
ATOM 1493 N N . SER A 1 196 ? 11.163 9.230 -13.833 1.00 91.62 196 SER A N 1
ATOM 1494 C CA . SER A 1 196 ? 12.074 9.968 -14.704 1.00 91.62 196 SER A CA 1
ATOM 1495 C C . SER A 1 196 ? 12.614 9.130 -15.863 1.00 91.62 196 SER A C 1
ATOM 1497 O O . SER A 1 196 ? 12.962 9.708 -16.893 1.00 91.62 196 SER A O 1
ATOM 1499 N N . ALA A 1 197 ? 12.639 7.798 -15.746 1.00 91.81 197 ALA A N 1
ATOM 1500 C CA . ALA A 1 197 ? 13.048 6.904 -16.825 1.00 91.81 197 ALA A CA 1
ATOM 1501 C C . ALA A 1 197 ? 12.006 6.870 -17.952 1.00 91.81 197 ALA A C 1
ATOM 1503 O O . ALA A 1 197 ? 12.370 6.821 -19.125 1.00 91.81 197 ALA A O 1
ATOM 1504 N N . TYR A 1 198 ? 10.719 6.958 -17.601 1.00 92.19 198 TYR A N 1
ATOM 1505 C CA . TYR A 1 198 ? 9.615 7.028 -18.565 1.00 92.19 198 TYR A CA 1
ATOM 1506 C C . TYR A 1 198 ? 9.220 8.461 -18.938 1.00 92.19 198 TYR A C 1
ATOM 1508 O O . TYR A 1 198 ? 8.436 8.654 -19.865 1.00 92.19 198 TYR A O 1
ATOM 1516 N N . GLN A 1 199 ? 9.732 9.462 -18.212 1.00 94.25 199 GLN A N 1
ATOM 1517 C CA . GLN A 1 199 ? 9.299 10.862 -18.289 1.00 94.25 199 GLN A CA 1
ATOM 1518 C C . GLN A 1 199 ? 7.772 11.018 -18.197 1.00 94.25 199 GLN A C 1
ATOM 1520 O O . GLN A 1 199 ? 7.176 11.864 -18.865 1.00 94.25 199 GLN A O 1
ATOM 1525 N N . ALA A 1 200 ? 7.136 10.191 -17.369 1.00 96.00 200 ALA A N 1
ATOM 1526 C CA . ALA A 1 200 ? 5.688 10.079 -17.304 1.00 96.00 200 ALA A CA 1
ATOM 1527 C C . ALA A 1 200 ? 5.191 9.967 -15.863 1.00 96.00 200 ALA A C 1
ATOM 1529 O O . ALA A 1 200 ? 5.886 9.488 -14.964 1.00 96.00 200 ALA A O 1
ATOM 1530 N N . TRP A 1 201 ? 3.949 10.405 -15.669 1.00 96.94 201 TRP A N 1
ATOM 1531 C CA . TRP A 1 201 ? 3.218 10.186 -14.430 1.00 96.94 201 TRP A CA 1
ATOM 1532 C C . TRP A 1 201 ? 2.524 8.832 -14.450 1.00 96.94 201 TRP A C 1
ATOM 1534 O O . TRP A 1 201 ? 1.934 8.435 -15.449 1.00 96.94 201 TRP A O 1
ATOM 1544 N N . PHE A 1 202 ? 2.546 8.170 -13.309 1.00 97.00 202 PHE A N 1
ATOM 1545 C CA . PHE A 1 202 ? 1.801 6.967 -12.988 1.00 97.00 202 PHE A CA 1
ATOM 1546 C C . PHE A 1 202 ? 0.922 7.270 -11.782 1.00 97.00 202 PHE A C 1
ATOM 1548 O O . PHE A 1 202 ? 1.198 8.191 -11.005 1.00 97.00 202 PHE A O 1
ATOM 1555 N N . TYR A 1 203 ? -0.126 6.477 -11.608 1.00 93.12 203 TYR A N 1
ATOM 1556 C CA . TYR A 1 203 ? -0.955 6.545 -10.417 1.00 93.12 203 TYR A CA 1
ATOM 1557 C C . TYR A 1 203 ? -1.040 5.173 -9.778 1.00 93.12 203 TYR A C 1
ATOM 1559 O O . TYR A 1 203 ? -1.433 4.204 -10.430 1.00 93.12 203 TYR A O 1
ATOM 1567 N N . LEU A 1 204 ? -0.651 5.098 -8.512 1.00 91.56 204 LEU A N 1
ATOM 1568 C CA . LEU A 1 204 ? -0.831 3.920 -7.684 1.00 91.56 204 LEU A CA 1
ATOM 1569 C C . LEU A 1 204 ? -2.066 4.136 -6.821 1.00 91.56 204 LEU A C 1
ATOM 1571 O O . LEU A 1 204 ? -2.207 5.179 -6.185 1.00 91.56 204 LEU A O 1
ATOM 1575 N N . GLY A 1 205 ? -2.978 3.173 -6.818 1.00 79.62 205 GLY A N 1
ATOM 1576 C CA . GLY A 1 205 ? -4.153 3.230 -5.964 1.00 79.62 205 GLY A CA 1
ATOM 1577 C C . GLY A 1 205 ? -3.776 3.271 -4.484 1.00 79.62 205 GLY A C 1
ATOM 1578 O O . GLY A 1 205 ? -2.612 3.139 -4.096 1.00 79.62 205 GLY A O 1
ATOM 1579 N N . THR A 1 206 ? -4.780 3.439 -3.629 1.00 78.31 206 THR A N 1
ATOM 1580 C CA . THR A 1 206 ? -4.603 3.297 -2.174 1.00 78.31 206 THR A CA 1
ATOM 1581 C C . THR A 1 206 ? -4.116 1.897 -1.803 1.00 78.31 206 THR A C 1
ATOM 1583 O O . THR A 1 206 ? -3.413 1.729 -0.815 1.00 78.31 206 THR A O 1
ATOM 1586 N N . ASP A 1 207 ? -4.420 0.916 -2.648 1.00 73.88 207 ASP A N 1
ATOM 1587 C CA . ASP A 1 207 ? -3.922 -0.451 -2.607 1.00 73.88 207 ASP A CA 1
ATOM 1588 C C . ASP A 1 207 ? -2.482 -0.637 -3.116 1.00 73.88 207 ASP A C 1
ATOM 1590 O O . ASP A 1 207 ? -1.963 -1.753 -3.096 1.00 73.88 207 ASP A O 1
ATOM 1594 N N . GLY A 1 208 ? -1.846 0.428 -3.607 1.00 87.06 208 GLY A N 1
ATOM 1595 C CA . GLY A 1 208 ? -0.544 0.401 -4.272 1.00 87.06 208 GLY A CA 1
ATOM 1596 C C . GLY A 1 208 ? -0.579 -0.137 -5.704 1.00 87.06 208 GLY A C 1
ATOM 1597 O O . GLY A 1 208 ? 0.445 -0.107 -6.389 1.00 87.06 208 GLY A O 1
ATOM 1598 N N . ALA A 1 209 ? -1.730 -0.610 -6.185 1.00 86.50 209 ALA A N 1
ATOM 1599 C CA . ALA A 1 209 ? -1.859 -1.157 -7.522 1.00 86.50 209 ALA A CA 1
ATOM 1600 C C . ALA A 1 209 ? -1.752 -0.045 -8.567 1.00 86.50 209 ALA A C 1
ATOM 1602 O O . ALA A 1 209 ? -2.464 0.959 -8.521 1.00 86.50 209 ALA A O 1
ATOM 1603 N N . MET A 1 210 ? -0.898 -0.242 -9.564 1.00 94.62 210 MET A N 1
ATOM 1604 C CA . MET A 1 210 ? -0.774 0.688 -10.678 1.00 94.62 210 MET A CA 1
ATOM 1605 C C . MET A 1 210 ? -2.063 0.739 -11.502 1.00 94.62 210 MET A C 1
ATOM 1607 O O . MET A 1 210 ? -2.577 -0.288 -11.964 1.00 94.62 210 MET A O 1
ATOM 1611 N N . ALA A 1 211 ? -2.562 1.952 -11.716 1.00 89.81 211 ALA A N 1
ATOM 1612 C CA . ALA A 1 211 ? -3.711 2.231 -12.554 1.00 89.81 211 ALA A CA 1
ATOM 1613 C C . ALA A 1 211 ? -3.423 1.963 -14.038 1.00 89.81 211 ALA A C 1
ATOM 1615 O O . ALA A 1 211 ? -2.343 2.245 -14.552 1.00 89.81 211 ALA A O 1
ATOM 1616 N N . ILE A 1 212 ? -4.442 1.462 -14.740 1.00 91.75 212 ILE A N 1
ATOM 1617 C CA . ILE A 1 212 ? -4.450 1.279 -16.196 1.00 91.75 212 ILE A CA 1
ATOM 1618 C C . ILE A 1 212 ? -5.820 1.657 -16.766 1.00 91.75 212 ILE A C 1
ATOM 1620 O O . ILE A 1 212 ? -6.848 1.467 -16.113 1.00 91.75 212 ILE A O 1
ATOM 1624 N N . GLY A 1 213 ? -5.857 2.143 -18.002 1.00 93.44 213 GLY A N 1
ATOM 1625 C CA . GLY A 1 213 ? -7.077 2.596 -18.664 1.00 93.44 213 GLY A CA 1
ATOM 1626 C C . GLY A 1 213 ? -7.657 3.869 -18.041 1.00 93.44 213 GLY A C 1
ATOM 1627 O O . GLY A 1 213 ? -6.943 4.676 -17.447 1.00 93.44 213 GLY A O 1
ATOM 1628 N N . GLN A 1 214 ? -8.971 4.059 -18.191 1.00 92.75 214 GLN A N 1
ATOM 1629 C CA . GLN A 1 214 ? -9.669 5.227 -17.643 1.00 92.75 214 GLN A CA 1
ATOM 1630 C C . GLN A 1 214 ? -9.787 5.151 -16.116 1.00 92.75 214 GLN A C 1
ATOM 1632 O O . GLN A 1 214 ? -10.192 4.120 -15.571 1.00 92.75 214 GLN A O 1
ATOM 1637 N N . ARG A 1 215 ? -9.480 6.251 -15.428 1.00 87.12 215 ARG A N 1
ATOM 1638 C CA . ARG A 1 215 ? -9.680 6.423 -13.982 1.00 87.12 215 ARG A CA 1
ATOM 1639 C C . ARG A 1 215 ? -10.205 7.814 -13.666 1.00 87.12 215 ARG A C 1
ATOM 1641 O O . ARG A 1 215 ? -9.855 8.774 -14.345 1.00 87.12 215 ARG A O 1
ATOM 1648 N N . GLU A 1 216 ? -11.021 7.901 -12.624 1.00 86.12 216 GLU A N 1
ATOM 1649 C CA . GLU A 1 216 ? -11.420 9.166 -12.014 1.00 86.12 216 GLU A CA 1
ATOM 1650 C C . GLU A 1 216 ? -10.636 9.343 -10.712 1.00 86.12 216 GLU A C 1
ATOM 1652 O O . GLU A 1 216 ? -10.642 8.450 -9.865 1.00 86.12 216 GLU A O 1
ATOM 1657 N N . ILE A 1 217 ? -9.909 10.452 -10.593 1.00 82.62 217 ILE A N 1
ATOM 1658 C CA . ILE A 1 217 ? -9.056 10.789 -9.448 1.00 82.62 217 ILE A CA 1
ATOM 1659 C C . ILE A 1 217 ? -9.338 12.253 -9.118 1.00 82.62 217 ILE A C 1
ATOM 1661 O O . ILE A 1 217 ? -9.221 13.110 -9.993 1.00 82.62 217 ILE A O 1
ATOM 1665 N N . ASP A 1 218 ? -9.756 12.533 -7.884 1.00 80.88 218 ASP A N 1
ATOM 1666 C CA . ASP A 1 218 ? -10.084 13.883 -7.399 1.00 80.88 218 ASP A CA 1
ATOM 1667 C C . ASP A 1 218 ? -11.057 14.659 -8.313 1.00 80.88 218 ASP A C 1
ATOM 1669 O O . ASP A 1 218 ? -10.899 15.853 -8.567 1.00 80.88 218 ASP A O 1
ATOM 1673 N N . GLY A 1 219 ? -12.067 13.961 -8.850 1.00 83.44 219 GLY A N 1
ATOM 1674 C CA . GLY A 1 219 ? -13.083 14.538 -9.741 1.00 83.44 219 GLY A CA 1
ATOM 1675 C C . GLY A 1 219 ? -12.605 14.826 -11.170 1.00 83.44 219 GLY A C 1
ATOM 1676 O O . GLY A 1 219 ? -13.341 15.424 -11.953 1.00 83.44 219 GLY A O 1
ATOM 1677 N N . LYS A 1 220 ? -11.392 14.400 -11.535 1.00 85.50 220 LYS A N 1
ATOM 1678 C CA . LYS A 1 220 ? -10.828 14.520 -12.886 1.00 85.50 220 LYS A CA 1
ATOM 1679 C C . LYS A 1 220 ? -10.658 13.156 -13.536 1.00 85.50 220 LYS A C 1
ATOM 1681 O O . LYS A 1 220 ? -10.384 12.166 -12.859 1.00 85.50 220 LYS A O 1
ATOM 1686 N N . ARG A 1 221 ? -10.779 13.100 -14.866 1.00 89.94 221 ARG A N 1
ATOM 1687 C CA . ARG A 1 221 ? -10.617 11.857 -15.631 1.00 89.94 221 ARG A CA 1
ATOM 1688 C C . ARG A 1 221 ? -9.229 11.784 -16.252 1.00 89.94 221 ARG A C 1
ATOM 1690 O O . ARG A 1 221 ? -8.795 12.688 -16.961 1.00 89.94 221 ARG A O 1
ATOM 1697 N N . TYR A 1 222 ? -8.566 10.661 -16.024 1.00 90.88 222 TYR A N 1
ATOM 1698 C CA . TYR A 1 222 ? -7.233 10.359 -16.525 1.00 90.88 222 TYR A CA 1
ATOM 1699 C C . TYR A 1 222 ? -7.257 9.074 -17.348 1.00 90.88 222 TYR A C 1
ATOM 1701 O O . TYR A 1 222 ? -8.030 8.153 -17.066 1.00 90.88 222 TYR A O 1
ATOM 1709 N N . TYR A 1 223 ? -6.398 9.004 -18.363 1.00 95.44 223 TYR A N 1
ATOM 1710 C CA . TYR A 1 223 ? -6.180 7.793 -19.148 1.00 95.44 223 TYR A CA 1
ATOM 1711 C C . TYR A 1 223 ? -4.731 7.323 -19.022 1.00 95.44 223 TYR A C 1
ATOM 1713 O O . TYR A 1 223 ? -3.806 8.002 -19.477 1.00 95.44 223 TYR A O 1
ATOM 1721 N N . PHE A 1 224 ? -4.555 6.151 -18.412 1.00 95.62 224 PHE A N 1
ATOM 1722 C CA . PHE A 1 224 ? -3.272 5.469 -18.247 1.00 95.62 224 PHE A CA 1
ATOM 1723 C C . PHE A 1 224 ? -3.134 4.358 -19.287 1.00 95.62 224 PHE A C 1
ATOM 1725 O O . PHE A 1 224 ? -4.096 3.629 -19.531 1.00 95.62 224 PHE A O 1
ATOM 1732 N N . ASN A 1 225 ? -1.956 4.192 -19.883 1.00 95.56 225 ASN A N 1
ATOM 1733 C CA . ASN A 1 225 ? -1.743 3.212 -20.946 1.00 95.56 225 ASN A CA 1
ATOM 1734 C C . ASN A 1 225 ? -2.071 1.774 -20.475 1.00 95.56 225 ASN A C 1
ATOM 1736 O O . ASN A 1 225 ? -1.418 1.276 -19.556 1.00 95.56 225 ASN A O 1
ATOM 1740 N N . PRO A 1 226 ? -3.057 1.067 -21.055 1.00 93.75 226 PRO A N 1
ATOM 1741 C CA . PRO A 1 226 ? -3.337 -0.319 -20.684 1.00 93.75 226 PRO A CA 1
ATOM 1742 C C . PRO A 1 226 ? -2.419 -1.334 -21.385 1.00 93.75 226 PRO A C 1
ATOM 1744 O O . PRO A 1 226 ? -2.347 -2.492 -20.951 1.00 93.75 226 PRO A O 1
ATOM 1747 N N . GLU A 1 227 ? -1.718 -0.918 -22.438 1.00 93.12 227 GLU A N 1
ATOM 1748 C CA . GLU A 1 227 ? -0.975 -1.800 -23.332 1.00 93.12 227 GLU A CA 1
ATOM 1749 C C . GLU A 1 227 ? 0.358 -2.241 -22.731 1.00 93.12 227 GLU A C 1
ATOM 1751 O O . GLU A 1 227 ? 1.058 -1.484 -22.064 1.00 93.12 227 GLU A O 1
ATOM 1756 N N . SER A 1 228 ? 0.731 -3.497 -22.974 1.00 90.31 228 SER A N 1
ATOM 1757 C CA . SER A 1 228 ? 2.012 -4.063 -22.532 1.00 90.31 228 SER A CA 1
ATOM 1758 C C . SER A 1 228 ? 3.137 -3.745 -23.531 1.00 90.31 228 SER A C 1
ATOM 1760 O O . SER A 1 228 ? 3.839 -4.643 -23.987 1.00 90.31 228 SER A O 1
ATOM 1762 N N . ASP A 1 229 ? 3.290 -2.471 -23.891 1.00 91.50 229 ASP A N 1
ATOM 1763 C CA . ASP A 1 229 ? 4.234 -1.971 -24.907 1.00 91.50 229 ASP A CA 1
ATOM 1764 C C . ASP A 1 229 ? 5.548 -1.419 -24.319 1.00 91.50 229 ASP A C 1
ATOM 1766 O O . ASP A 1 229 ? 6.361 -0.825 -25.024 1.00 91.50 229 ASP A O 1
ATOM 1770 N N . GLY A 1 230 ? 5.753 -1.619 -23.015 1.00 89.88 230 GLY A N 1
ATOM 1771 C CA . GLY A 1 230 ? 6.860 -1.039 -22.256 1.00 89.88 230 GLY A CA 1
ATOM 1772 C C . GLY A 1 230 ? 6.516 0.282 -21.568 1.00 89.88 230 GLY A C 1
ATOM 1773 O O . GLY A 1 230 ? 7.303 0.738 -20.756 1.00 89.88 230 GLY A O 1
ATOM 1774 N N . THR A 1 231 ? 5.341 0.867 -21.809 1.00 93.06 231 THR A N 1
ATOM 1775 C CA . THR A 1 231 ? 4.867 2.096 -21.142 1.00 93.06 231 THR A CA 1
ATOM 1776 C C . THR A 1 231 ? 3.540 1.894 -20.406 1.00 93.06 231 THR A C 1
ATOM 1778 O O . THR A 1 231 ? 2.817 2.850 -20.122 1.00 93.06 231 THR A O 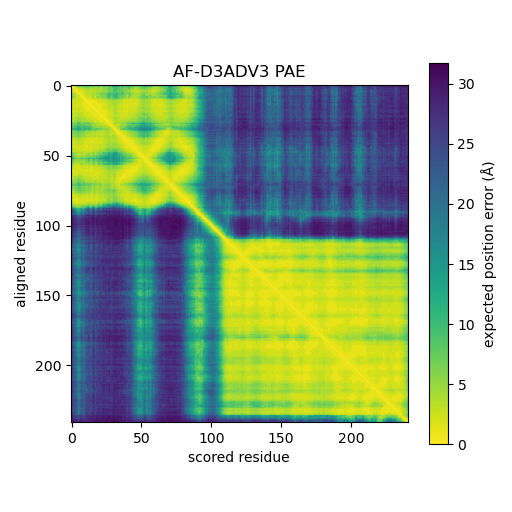1
ATOM 1781 N N . LYS A 1 232 ? 3.197 0.639 -20.087 1.00 94.81 232 LYS A N 1
ATOM 1782 C CA . LYS A 1 232 ? 1.972 0.280 -19.361 1.00 94.81 232 LYS A CA 1
ATOM 1783 C C . LYS A 1 232 ? 1.850 1.087 -18.070 1.00 94.81 232 LYS A C 1
ATOM 1785 O O . LYS A 1 232 ? 2.774 1.110 -17.269 1.00 94.81 232 LYS A O 1
ATOM 1790 N N . GLY A 1 233 ? 0.696 1.705 -17.857 1.00 95.25 233 GLY A N 1
ATOM 1791 C CA . GLY A 1 233 ? 0.391 2.548 -16.703 1.00 95.25 233 GLY A CA 1
ATOM 1792 C C . GLY A 1 233 ? 0.838 4.001 -16.828 1.00 95.25 233 GLY A C 1
ATOM 1793 O O . GLY A 1 233 ? 0.435 4.806 -15.994 1.00 95.25 233 GLY A O 1
ATOM 1794 N N . ALA A 1 234 ? 1.606 4.372 -17.858 1.00 97.44 234 ALA A N 1
ATOM 1795 C CA . ALA A 1 234 ? 1.994 5.761 -18.072 1.00 97.44 234 ALA A CA 1
ATOM 1796 C C . ALA A 1 234 ? 0.766 6.614 -18.426 1.00 97.44 234 ALA A C 1
ATOM 1798 O O . ALA A 1 234 ? -0.065 6.226 -19.254 1.00 97.44 234 ALA A O 1
ATOM 1799 N N . LEU A 1 235 ? 0.648 7.787 -17.808 1.00 97.12 235 LEU A N 1
ATOM 1800 C CA . LEU A 1 235 ? -0.396 8.762 -18.093 1.00 97.12 235 LEU A CA 1
ATOM 1801 C C . LEU A 1 235 ? -0.245 9.285 -19.525 1.00 97.12 235 LEU A C 1
ATOM 1803 O O . LEU A 1 235 ? 0.789 9.843 -19.882 1.00 97.12 235 LEU A O 1
ATOM 1807 N N . GLN A 1 236 ? -1.300 9.153 -20.326 1.00 93.00 236 GLN A N 1
ATOM 1808 C CA . GLN A 1 236 ? -1.329 9.636 -21.709 1.00 93.00 236 GLN A CA 1
ATOM 1809 C C . GLN A 1 236 ? -2.181 10.897 -21.880 1.00 93.00 236 GLN A C 1
ATOM 1811 O O . GLN A 1 236 ? -1.910 11.706 -22.767 1.00 93.00 236 GLN A O 1
ATOM 1816 N N . LYS A 1 237 ? -3.231 11.068 -21.064 1.00 86.25 237 LYS A N 1
ATOM 1817 C CA . LYS A 1 237 ? -4.163 12.197 -21.186 1.00 86.25 237 LYS A CA 1
ATOM 1818 C C . LYS A 1 237 ? -4.849 12.530 -19.860 1.00 86.25 237 LYS A C 1
ATOM 1820 O O . LYS A 1 237 ? -5.263 11.626 -19.136 1.00 86.25 237 LYS A O 1
ATOM 1825 N N . GLU A 1 238 ? -5.028 13.825 -19.608 1.00 82.56 238 GLU A N 1
ATOM 1826 C CA . GLU A 1 238 ? -5.957 14.391 -18.621 1.00 82.56 238 GLU A CA 1
ATOM 1827 C C . GLU A 1 238 ? -7.145 15.023 -19.366 1.00 82.56 238 GLU A C 1
ATOM 1829 O O . GLU A 1 238 ? -6.956 15.736 -20.356 1.00 82.56 238 GLU A O 1
ATOM 1834 N N . GLU A 1 239 ? -8.369 14.757 -18.914 1.00 75.56 239 GLU A N 1
ATOM 1835 C CA . GLU A 1 239 ? -9.585 15.433 -19.368 1.00 75.56 239 GLU A CA 1
ATOM 1836 C C . GLU A 1 239 ? -10.192 16.221 -18.202 1.00 75.56 239 GLU A C 1
ATOM 1838 O O . GLU A 1 239 ? -10.463 15.669 -17.133 1.00 75.56 239 GLU A O 1
ATOM 1843 N N . ILE A 1 240 ? -10.405 17.522 -18.420 1.00 56.41 240 ILE A N 1
ATOM 1844 C CA . ILE A 1 240 ? -11.117 18.400 -17.489 1.00 56.41 240 ILE A CA 1
ATOM 1845 C C . ILE A 1 240 ? -12.586 18.410 -17.923 1.00 56.41 240 ILE A C 1
ATOM 1847 O O . ILE A 1 240 ? -12.872 18.743 -19.076 1.00 56.41 240 ILE A O 1
ATOM 1851 N N . LEU A 1 241 ? -13.482 18.002 -17.021 1.00 51.88 241 LEU A N 1
ATOM 1852 C CA . LEU A 1 241 ? -14.933 18.146 -17.177 1.00 51.88 241 LEU A CA 1
ATOM 1853 C C . LEU A 1 241 ? -15.382 19.568 -16.829 1.00 51.88 241 LEU A C 1
ATOM 1855 O O . LEU A 1 241 ? -14.803 20.152 -15.884 1.00 51.88 241 LEU A O 1
#

Radius of gyration: 24.74 Å; Cα contacts (8 Å, |Δi|>4): 485; chains: 1; bounding box: 67×43×70 Å

Mean predicted aligned error: 14.47 Å

Organism: NCBI:txid566550

Solvent-accessible surface area (backbone atoms only — not comparable to full-atom values): 13694 Å² total; per-residue (Å²): 122,49,74,46,52,29,96,64,36,75,44,73,66,42,45,50,51,51,52,51,54,55,55,72,66,38,87,66,44,80,77,69,58,51,44,84,54,64,73,43,78,78,42,80,43,69,40,38,63,20,38,86,92,40,35,64,34,39,64,13,36,38,31,36,40,34,34,36,33,43,86,94,47,75,50,75,50,69,53,47,34,40,25,41,27,44,51,49,84,77,69,69,58,63,76,72,93,76,75,94,67,95,67,80,91,54,99,77,73,73,61,82,47,57,55,58,63,46,83,44,69,47,97,88,69,49,40,29,43,34,29,74,88,69,51,64,48,49,64,38,71,36,33,45,97,66,36,42,34,42,18,37,84,87,17,40,56,42,54,43,79,42,82,46,80,95,36,43,33,42,16,28,37,70,73,47,39,76,72,41,84,95,50,48,63,23,21,55,42,51,42,78,43,77,41,80,91,75,72,32,44,32,43,19,36,94,63,21,40,54,41,52,36,77,44,78,56,98,92,32,40,36,34,18,33,72,52,92,80,87,54,54,24,32,55,76,46,80,47,87,126

Foldseek 3Di:
DDEEELVQPVDPVSVVVVVVVVQVPPPCNVVQQKDKDDKDWPDWFHWAAAALLRQQGGKIKTKMKTWMDHVPDIDIDIDMYIHGHHGDDAFQQDDPPDDDDDDDPPPPDDPPQAFAADWDADPVGWIWGQGPVRDTDEQGWHAYPSFIWGAYRVRTTDAAWDCDNNFIWGFHDCVNCVPDPPHDGRTTDAAWDQDPVLNFIWGQHSSRTTDAAWDQDPNWIWHAHCDPPVRGRGTDDTDDD

Secondary structure (DSSP, 8-state):
-EEEEGGG-SSHHHHHHHHHHHHHTSTTTGGGT-EEEEEEEEEEE--B--BTTBTT-B-EEEEEEEEEEETTEEEEEEEEEEEEPPP----TT---S-S-------TT---TTB--EEEEE-TTS-EEEEETTSPBP-SEEEEETTEEEEE-TT-PBP-EEEEETTEEEEEPPHHHHTTSTT--TTPBP-EEEEETTTTEEEEE-TTSPBP-EEEEETTEEEEE--S-SS-TT-EEEEE--

Nearest PDB structures (foldseek):
  2j8g-assembly1_A  TM=6.956E-01  e=2.347E-09  Streptococcus phage Cp1
  2ixu-assembly1_A  TM=7.020E-01  e=3.666E-09  Streptococcus phage Cp1
  1oba-assembly1_A  TM=7.040E-01  e=4.844E-09  Streptococcus phage Cp1
  4nby-assembly1_A  TM=6.091E-01  e=4.947E-07  Clostridioides difficile NAP07
  2g7c-assembly1_A  TM=5.809E-01  e=4.947E-07  Clostridioides difficile

pLDDT: mean 82.4, std 17.05, range [29.34, 98.38]